Protein 1A8S (pdb70)

InterPro domains:
  IPR000073 Alpha/beta hydrolase fold-1 [PF00561] (22-256)
  IPR000073 Alpha/beta hydrolase fold-1 [PR00111] (47-62)
  IPR000073 Alpha/beta hydrolase fold-1 [PR00111] (91-104)
  IPR000073 Alpha/beta hydrolase fold-1 [PR00111] (217-231)
  IPR000639 Epoxide hydrolase-like [PR00412] (27-45)
  IPR000639 Epoxide hydrolase-like [PR00412] (47-62)
  IPR000639 Epoxide hydrolase-like [PR00412] (215-231)
  IPR029058 Alpha/Beta hydrolase fold [G3DSA:3.40.50.1820] (2-274)
  IPR029058 Alpha/Beta hydrolase fold [SSF53474] (3-273)
  IPR050471 AB hydrolase [PTHR43433] (5-272)

Sequence (273 aa):
TTFTTRDGTQIYYKDWGSGQPIVFSHGWPLNADSWESQMIFLAAQGYRVIAHDRRGHGRSSQPWSGNDMDTYADDLAQLIEHLDLRDAVLFGFSTGGGEVARYIGRHGTARVAKAGLISAVPPLMLKTEANPGGLPMEVFDGIRQASLADRSQLYKDLASGPFFGFNQPGAKSSAGMVDWFWLQGMAAGHKNAYDCIKAFSETDFTEDLKKIDVPTLVVHGDADQVVPIEASGIASAALVKGSTLKIYSGAPHGLTDTHKDQLNADLLAFIKG

Solvent-accessible surface area: 10621 Å² total; per-residue (Å²): 94,68,25,74,6,200,96,52,8,73,1,49,9,25,53,93,55,87,48,61,12,0,2,0,0,1,1,22,0,9,5,0,32,16,3,77,21,1,0,119,57,0,26,85,82,46,22,57,0,0,0,3,0,3,6,0,0,12,102,5,40,98,31,184,73,23,10,59,3,57,29,1,0,36,5,0,1,21,0,0,78,100,34,66,4,149,90,0,0,0,0,0,9,8,2,0,0,0,1,1,0,38,5,2,13,116,76,32,25,108,64,8,27,22,0,0,0,0,0,4,1,0,10,17,9,27,110,50,175,102,31,92,64,10,43,55,51,126,65,5,64,32,36,35,131,34,4,110,86,74,34,37,88,13,1,62,79,25,0,46,12,35,11,16,8,27,80,71,129,95,48,178,59,53,74,57,51,13,62,70,4,68,104,6,0,70,44,2,8,80,55,2,2,58,38,0,0,123,7,19,0,54,25,73,0,35,104,9,0,97,122,0,94,19,72,1,4,1,0,0,0,70,24,10,74,42,2,48,24,137,16,2,1,71,29,2,18,88,55,2,128,78,27,70,54,92,84,8,101,51,0,11,2,0,0,9,33,50,44,76,115,87,0,8,55,18,0,28,67,28,10,131,97

Foldseek 3Di:
DWDADPVGKIKAKDKDADAAEEEEEEDPPFFQVLLVLLQVLVRVVHYIYMYIGFAQFDPIDHDLDDLALLSSLVVVVVVCVVVVAAQYEYEYAALGLSNVLNNCLVPNDRRHQEYEYELYLPQAQDDDPVRPVHDHPVVLVVVLVCLVVPVLVVLLVCQQPAAFNQVPPPHGDDVVRSVNSSVRNVSGHSSSSNVVSCRSHGHGSLSSQLRDPHEYEYEHECSAPPRHCVRHRVVSQVNHPNYHYHYHYPGYRSCCPVVVVVVSVVVVVSVVD

Organism: Pseudomonas fluorescens (NCBI:txid294)

Structure (mmCIF, N/CA/C/O backbone):
data_1A8S
#
_entry.id   1A8S
#
_cell.length_a   106.470
_cell.length_b   106.470
_cell.length_c   106.470
_cell.angle_alpha   90.00
_cell.angle_beta   90.00
_cell.angle_gamma   90.00
#
_symmetry.space_group_name_H-M   'P 2 3'
#
loop_
_entity.id
_entity.type
_entity.pdbx_description
1 polymer 'CHLOROPEROXIDASE F'
2 non-polymer 'SULFATE ION'
3 non-polymer 'PROPANOIC ACID'
4 water water
#
loop_
_atom_site.group_PDB
_atom_site.id
_atom_site.type_symbol
_atom_site.label_atom_id
_atom_site.label_alt_id
_atom_site.label_comp_id
_atom_site.label_asym_id
_atom_site.label_entity_id
_atom_site.label_seq_id
_atom_site.pdbx_PDB_ins_code
_atom_site.Cartn_x
_atom_site.Cartn_y
_atom_site.Cartn_z
_atom_site.occupancy
_atom_site.B_iso_or_equiv
_atom_site.auth_seq_id
_atom_site.auth_comp_id
_atom_site.auth_asym_id
_atom_site.auth_atom_id
_atom_site.pdbx_PDB_model_num
ATOM 1 N N . THR A 1 1 ? 31.371 63.356 63.053 1.00 21.45 1 THR A N 1
ATOM 2 C CA . THR A 1 1 ? 32.142 62.905 61.876 1.00 22.19 1 THR A CA 1
ATOM 3 C C . THR A 1 1 ? 32.600 64.110 61.062 1.00 23.37 1 THR A C 1
ATOM 4 O O . THR A 1 1 ? 31.990 65.168 61.152 1.00 19.43 1 THR A O 1
ATOM 8 N N . THR A 1 2 ? 33.665 63.934 60.289 1.00 23.23 2 THR A N 1
ATOM 9 C CA . THR A 1 2 ? 34.235 65.056 59.553 1.00 25.20 2 THR A CA 1
ATOM 10 C C . THR A 1 2 ? 34.444 64.658 58.100 1.00 26.80 2 THR A C 1
ATOM 11 O O . THR A 1 2 ? 34.670 63.485 57.790 1.00 25.19 2 THR A O 1
ATOM 15 N N . PHE A 1 3 ? 34.283 65.634 57.232 1.00 22.12 3 PHE A N 1
ATOM 16 C CA . PHE A 1 3 ? 34.574 65.461 55.822 1.00 25.33 3 PHE A CA 1
ATOM 17 C C . PHE A 1 3 ? 35.298 66.721 55.366 1.00 26.00 3 PHE A C 1
ATOM 18 O O . PHE A 1 3 ? 35.031 67.791 55.924 1.00 26.43 3 PHE A O 1
ATOM 26 N N . THR A 1 4 ? 36.270 66.637 54.473 1.00 24.84 4 THR A N 1
ATOM 27 C CA . THR A 1 4 ? 36.949 67.832 53.994 1.00 24.61 4 THR A CA 1
ATOM 28 C C . THR A 1 4 ? 36.529 68.086 52.556 1.00 24.89 4 THR A C 1
ATOM 29 O O . THR A 1 4 ? 36.630 67.166 51.738 1.00 24.88 4 THR A O 1
ATOM 33 N N . THR A 1 5 ? 36.112 69.310 52.262 1.00 23.52 5 THR A N 1
ATOM 34 C CA . THR A 1 5 ? 35.689 69.724 50.951 1.00 25.58 5 THR A CA 1
ATOM 35 C C . THR A 1 5 ? 36.868 69.908 49.988 1.00 27.14 5 THR A C 1
ATOM 36 O O . THR A 1 5 ? 38.007 69.909 50.433 1.00 26.28 5 THR A O 1
ATOM 40 N N . ARG A 1 6 ? 36.567 70.071 48.694 1.00 26.41 6 ARG A N 1
ATOM 41 C CA . ARG A 1 6 ? 37.669 70.232 47.746 1.00 30.56 6 ARG A CA 1
ATOM 42 C C . ARG A 1 6 ? 38.575 71.408 48.077 1.00 29.90 6 ARG A C 1
ATOM 43 O O . ARG A 1 6 ? 39.778 71.296 47.815 1.00 33.20 6 ARG A O 1
ATOM 51 N N . ASP A 1 7 ? 38.041 72.443 48.664 1.00 28.74 7 ASP A N 1
ATOM 52 C CA . ASP A 1 7 ? 38.816 73.626 49.020 1.00 29.50 7 ASP A CA 1
ATOM 53 C C . ASP A 1 7 ? 39.488 73.492 50.372 1.00 29.29 7 ASP A C 1
ATOM 54 O O . ASP A 1 7 ? 40.119 74.469 50.800 1.00 28.25 7 ASP A O 1
ATOM 59 N N . GLY A 1 8 ? 39.441 72.334 51.039 1.00 27.95 8 GLY A N 1
ATOM 60 C CA . GLY A 1 8 ? 40.193 72.211 52.297 1.00 25.64 8 GLY A CA 1
ATOM 61 C C . GLY A 1 8 ? 39.447 72.498 53.579 1.00 25.52 8 GLY A C 1
ATOM 62 O O . GLY A 1 8 ? 39.960 72.260 54.689 1.00 26.36 8 GLY A O 1
ATOM 63 N N . THR A 1 9 ? 38.221 72.984 53.480 1.00 23.92 9 THR A N 1
ATOM 64 C CA . THR A 1 9 ? 37.333 73.282 54.579 1.00 24.58 9 THR A CA 1
ATOM 65 C C . THR A 1 9 ? 36.881 71.987 55.258 1.00 23.46 9 THR A C 1
ATOM 66 O O . THR A 1 9 ? 36.498 71.057 54.574 1.00 25.85 9 THR A O 1
ATOM 70 N N . GLN A 1 10 ? 36.987 71.927 56.579 1.00 22.72 10 GLN A N 1
ATOM 71 C CA . GLN A 1 10 ? 36.580 70.681 57.240 1.00 23.66 10 GLN A CA 1
ATOM 72 C C . GLN A 1 10 ? 35.153 70.854 57.747 1.00 21.56 10 GLN A C 1
ATOM 73 O O . GLN A 1 10 ? 34.921 71.742 58.562 1.00 19.56 10 GLN A O 1
ATOM 79 N N . ILE A 1 11 ? 34.244 70.045 57.227 1.00 20.27 11 ILE A N 1
ATOM 80 C CA . ILE A 1 11 ? 32.856 70.113 57.682 1.00 19.11 11 ILE A CA 1
ATOM 81 C C . ILE A 1 11 ? 32.570 69.015 58.706 1.00 21.04 11 ILE A C 1
ATOM 82 O O . ILE A 1 11 ? 32.687 67.836 58.375 1.00 21.39 11 ILE A O 1
ATOM 87 N N . TYR A 1 12 ? 32.093 69.395 59.882 1.00 18.21 12 TYR A N 1
ATOM 88 C CA . TYR A 1 12 ? 31.627 68.462 60.897 1.00 17.72 12 TYR A CA 1
ATOM 89 C C . TYR A 1 12 ? 30.146 68.133 60.620 1.00 18.18 12 TYR A C 1
ATOM 90 O O . TYR A 1 12 ? 29.323 69.013 60.282 1.00 17.86 12 TYR A O 1
ATOM 99 N N . TYR A 1 13 ? 29.813 66.859 60.766 1.00 16.15 13 TYR A N 1
ATOM 100 C CA . TYR A 1 13 ? 28.411 66.439 60.629 1.00 16.49 13 TYR A CA 1
ATOM 101 C C . TYR A 1 13 ? 28.039 65.240 61.512 1.00 17.28 13 TYR A C 1
ATOM 102 O O . TYR A 1 13 ? 28.906 64.458 61.949 1.00 17.23 13 TYR A O 1
ATOM 111 N N . LYS A 1 14 ? 26.746 65.172 61.821 1.00 16.93 14 LYS A N 1
ATOM 112 C CA . LYS A 1 14 ? 26.166 64.099 62.642 1.00 16.02 14 LYS A CA 1
ATOM 113 C C . LYS A 1 14 ? 25.359 63.193 61.724 1.00 17.61 14 LYS A C 1
ATOM 114 O O . LYS A 1 14 ? 24.810 63.687 60.713 1.00 16.97 14 LYS A O 1
ATOM 120 N N . ASP A 1 15 ? 25.357 61.889 62.064 1.00 16.56 15 ASP A N 1
ATOM 121 C CA . ASP A 1 15 ? 24.698 60.941 61.140 1.00 16.14 15 ASP A CA 1
ATOM 122 C C . ASP A 1 15 ? 24.175 59.813 62.056 1.00 18.13 15 ASP A C 1
ATOM 123 O O . ASP A 1 15 ? 24.987 58.998 62.510 1.00 15.11 15 ASP A O 1
ATOM 128 N N . TRP A 1 16 ? 22.903 59.821 62.315 1.00 17.95 16 TRP A N 1
ATOM 129 C CA . TRP A 1 16 ? 22.303 58.870 63.267 1.00 16.93 16 TRP A CA 1
ATOM 130 C C . TRP A 1 16 ? 21.223 58.024 62.600 1.00 17.94 16 TRP A C 1
ATOM 131 O O . TRP A 1 16 ? 20.477 58.514 61.704 1.00 17.06 16 TRP A O 1
ATOM 142 N N . GLY A 1 17 ? 21.111 56.748 62.980 1.00 17.74 17 GLY A N 1
ATOM 143 C CA . GLY A 1 17 ? 19.954 55.967 62.485 1.00 16.72 17 GLY A CA 1
ATOM 144 C C . GLY A 1 17 ? 20.138 55.342 61.145 1.00 18.24 17 GLY A C 1
ATOM 145 O O . GLY A 1 17 ? 21.188 55.387 60.506 1.00 19.89 17 GLY A O 1
ATOM 146 N N . SER A 1 18 ? 19.077 54.746 60.567 1.00 16.81 18 SER A N 1
ATOM 147 C CA . SER A 1 18 ? 19.164 54.124 59.263 1.00 17.05 18 SER A CA 1
ATOM 148 C C . SER A 1 18 ? 17.773 54.317 58.617 1.00 18.98 18 SER A C 1
ATOM 149 O O . SER A 1 18 ? 16.832 54.607 59.402 1.00 19.75 18 SER A O 1
ATOM 152 N N . GLY A 1 19 ? 17.743 54.200 57.310 1.00 17.62 19 GLY A N 1
ATOM 153 C CA . GLY A 1 19 ? 16.463 54.386 56.586 1.00 17.62 19 GLY A CA 1
ATOM 154 C C . GLY A 1 19 ? 16.672 55.553 55.595 1.00 20.18 19 GLY A C 1
ATOM 155 O O . GLY A 1 19 ? 17.808 56.004 55.324 1.00 16.79 19 GLY A O 1
ATOM 156 N N . GLN A 1 20 ? 15.560 56.114 55.168 1.00 15.82 20 GLN A N 1
ATOM 157 C CA . GLN A 1 20 ? 15.648 57.217 54.208 1.00 15.68 20 GLN A CA 1
ATOM 158 C C . GLN A 1 20 ? 16.352 58.383 54.902 1.00 13.64 20 GLN A C 1
ATOM 159 O O . GLN A 1 20 ? 16.027 58.702 56.046 1.00 14.53 20 GLN A O 1
ATOM 165 N N . PRO A 1 21 ? 17.267 59.026 54.186 1.00 13.82 21 PRO A N 1
ATOM 166 C CA . PRO A 1 21 ? 18.022 60.127 54.777 1.00 13.31 21 PRO A CA 1
ATOM 167 C C . PRO A 1 21 ? 17.291 61.460 54.813 1.00 12.94 21 PRO A C 1
ATOM 168 O O . PRO A 1 21 ? 16.753 61.907 53.786 1.00 18.23 21 PRO A O 1
ATOM 172 N N . ILE A 1 22 ? 17.361 62.097 55.957 1.00 13.71 22 ILE A N 1
ATOM 173 C CA . ILE A 1 22 ? 16.794 63.419 56.171 1.00 13.55 22 ILE A CA 1
ATOM 174 C C . ILE A 1 22 ? 17.969 64.333 56.538 1.00 14.91 22 ILE A C 1
ATOM 175 O O . ILE A 1 22 ? 18.695 63.913 57.441 1.00 14.59 22 ILE A O 1
ATOM 180 N N . VAL A 1 23 ? 18.194 65.362 55.734 1.00 16.02 23 VAL A N 1
ATOM 181 C CA . VAL A 1 23 ? 19.356 66.207 55.993 1.00 14.68 23 VAL A CA 1
ATOM 182 C C . VAL A 1 23 ? 18.813 67.527 56.562 1.00 16.47 23 VAL A C 1
ATOM 183 O O . VAL A 1 23 ? 17.903 68.144 55.965 1.00 14.57 23 VAL A O 1
ATOM 187 N N . PHE A 1 24 ? 19.430 67.989 57.655 1.00 14.22 24 PHE A N 1
ATOM 188 C CA . PHE A 1 24 ? 18.921 69.231 58.271 1.00 14.97 24 PHE A CA 1
ATOM 189 C C . PHE A 1 24 ? 19.999 70.293 58.124 1.00 15.51 24 PHE A C 1
ATOM 190 O O . PHE A 1 24 ? 21.179 70.035 58.415 1.00 16.60 24 PHE A O 1
ATOM 198 N N . SER A 1 25 ? 19.591 71.511 57.792 1.00 13.92 25 SER A N 1
ATOM 199 C CA . SER A 1 25 ? 20.554 72.612 57.612 1.00 14.39 25 SER A CA 1
ATOM 200 C C . SER A 1 25 ? 20.186 73.714 58.590 1.00 15.08 25 SER A C 1
ATOM 201 O O . SER A 1 25 ? 19.037 74.201 58.602 1.00 15.63 25 SER A O 1
ATOM 204 N N . HIS A 1 26 ? 21.054 74.028 59.603 1.00 13.13 26 HIS A N 1
ATOM 205 C CA . HIS A 1 26 ? 20.688 74.927 60.665 1.00 14.59 26 HIS A CA 1
ATOM 206 C C . HIS A 1 26 ? 20.689 76.436 60.358 1.00 13.38 26 HIS A C 1
ATOM 207 O O . HIS A 1 26 ? 21.120 76.863 59.291 1.00 16.46 26 HIS A O 1
ATOM 214 N N . GLY A 1 27 ? 20.137 77.147 61.327 1.00 14.40 27 GLY A N 1
ATOM 215 C CA . GLY A 1 27 ? 20.002 78.593 61.246 1.00 14.79 27 GLY A CA 1
ATOM 216 C C . GLY A 1 27 ? 21.244 79.336 61.722 1.00 14.88 27 GLY A C 1
ATOM 217 O O . GLY A 1 27 ? 22.177 78.760 62.239 1.00 14.05 27 GLY A O 1
ATOM 218 N N . TRP A 1 28 ? 21.243 80.653 61.587 1.00 13.21 28 TRP A N 1
ATOM 219 C CA . TRP A 1 28 ? 22.341 81.511 62.120 1.00 13.41 28 TRP A CA 1
ATOM 220 C C . TRP A 1 28 ? 22.084 81.961 63.499 1.00 14.03 28 TRP A C 1
ATOM 221 O O . TRP A 1 28 ? 20.899 82.240 63.817 1.00 16.15 28 TRP A O 1
ATOM 232 N N . PRO A 1 29 ? 23.089 82.157 64.371 1.00 14.81 29 PRO A N 1
ATOM 233 C CA . PRO A 1 29 ? 24.446 81.736 64.174 1.00 14.30 29 PRO A CA 1
ATOM 234 C C . PRO A 1 29 ? 24.654 80.373 64.882 1.00 16.36 29 PRO A C 1
ATOM 235 O O . PRO A 1 29 ? 25.667 80.195 65.584 1.00 14.88 29 PRO A O 1
ATOM 239 N N . LEU A 1 30 ? 23.737 79.425 64.624 1.00 14.19 30 LEU A N 1
ATOM 240 C CA . LEU A 1 30 ? 23.755 78.190 65.390 1.00 15.91 30 LEU A CA 1
ATOM 241 C C . LEU A 1 30 ? 24.626 77.110 64.804 1.00 17.08 30 LEU A C 1
ATOM 242 O O . LEU A 1 30 ? 25.470 77.327 63.910 1.00 16.79 30 LEU A O 1
ATOM 247 N N . ASN A 1 31 ? 24.289 75.839 65.087 1.00 15.36 31 ASN A N 1
ATOM 248 C CA . ASN A 1 31 ? 24.965 74.741 64.399 1.00 14.89 31 ASN A CA 1
ATOM 249 C C . ASN A 1 31 ? 24.015 73.508 64.439 1.00 13.59 31 ASN A C 1
ATOM 250 O O . ASN A 1 31 ? 22.846 73.708 64.784 1.00 14.15 31 ASN A O 1
ATOM 255 N N . ALA A 1 32 ? 24.516 72.369 64.034 1.00 14.79 32 ALA A N 1
ATOM 256 C CA . ALA A 1 32 ? 23.691 71.146 63.929 1.00 13.71 32 ALA A CA 1
ATOM 257 C C . ALA A 1 32 ? 23.008 70.857 65.258 1.00 15.35 32 ALA A C 1
ATOM 258 O O . ALA A 1 32 ? 21.919 70.231 65.310 1.00 16.39 32 ALA A O 1
ATOM 260 N N . ASP A 1 33 ? 23.570 71.273 66.404 1.00 13.76 33 ASP A N 1
ATOM 261 C CA . ASP A 1 33 ? 22.938 70.994 67.666 1.00 16.37 33 ASP A CA 1
ATOM 262 C C . ASP A 1 33 ? 21.509 71.512 67.735 1.00 13.93 33 ASP A C 1
ATOM 263 O O . ASP A 1 33 ? 20.656 70.925 68.418 1.00 16.08 33 ASP A O 1
ATOM 268 N N . SER A 1 34 ? 21.206 72.646 67.116 1.00 16.10 34 SER A N 1
ATOM 269 C CA . SER A 1 34 ? 19.884 73.226 67.208 1.00 12.36 34 SER A CA 1
ATOM 270 C C . SER A 1 34 ? 18.793 72.303 66.616 1.00 13.56 34 SER A C 1
ATOM 271 O O . SER A 1 34 ? 17.648 72.554 66.982 1.00 17.69 34 SER A O 1
ATOM 274 N N . TRP A 1 35 ? 19.167 71.341 65.797 1.00 13.97 35 TRP A N 1
ATOM 275 C CA . TRP A 1 35 ? 18.120 70.484 65.223 1.00 15.28 35 TRP A CA 1
ATOM 276 C C . TRP A 1 35 ? 17.897 69.206 66.040 1.00 15.88 35 TRP A C 1
ATOM 277 O O . TRP A 1 35 ? 17.193 68.295 65.589 1.00 14.67 35 TRP A O 1
ATOM 288 N N . GLU A 1 36 ? 18.628 68.990 67.143 1.00 13.47 36 GLU A N 1
ATOM 289 C CA . GLU A 1 36 ? 18.552 67.711 67.824 1.00 12.35 36 GLU A CA 1
ATOM 290 C C . GLU A 1 36 ? 17.141 67.187 68.164 1.00 15.18 36 GLU A C 1
ATOM 291 O O . GLU A 1 36 ? 17.022 65.919 68.229 1.00 14.06 36 GLU A O 1
ATOM 297 N N . SER A 1 37 ? 16.173 68.050 68.434 1.00 14.03 37 SER A N 1
ATOM 298 C CA . SER A 1 37 ? 14.853 67.478 68.820 1.00 15.81 37 SER A CA 1
ATOM 299 C C . SER A 1 37 ? 14.112 66.879 67.618 1.00 16.17 37 SER A C 1
ATOM 300 O O . SER A 1 37 ? 13.503 65.835 67.777 1.00 15.28 37 SER A O 1
ATOM 303 N N . GLN A 1 38 ? 14.255 67.502 66.437 1.00 13.03 38 GLN A N 1
ATOM 304 C CA . GLN A 1 38 ? 13.601 66.905 65.253 1.00 14.13 38 GLN A CA 1
ATOM 305 C C . GLN A 1 38 ? 14.382 65.678 64.842 1.00 13.66 38 GLN A C 1
ATOM 306 O O . GLN A 1 38 ? 13.860 64.694 64.285 1.00 14.42 38 GLN A O 1
ATOM 312 N N . MET A 1 39 ? 15.724 65.687 65.011 1.00 14.35 39 MET A N 1
ATOM 313 C CA . MET A 1 39 ? 16.561 64.544 64.630 1.00 12.66 39 MET A CA 1
ATOM 314 C C . MET A 1 39 ? 16.283 63.302 65.540 1.00 14.24 39 MET A C 1
ATOM 315 O O . MET A 1 39 ? 16.104 62.228 64.958 1.00 15.33 39 MET A O 1
ATOM 320 N N . ILE A 1 40 ? 16.166 63.523 66.841 1.00 13.14 40 ILE A N 1
ATOM 321 C CA . ILE A 1 40 ? 15.929 62.319 67.692 1.00 14.05 40 ILE A CA 1
ATOM 322 C C . ILE A 1 40 ? 14.545 61.698 67.377 1.00 17.39 40 ILE A C 1
ATOM 323 O O . ILE A 1 40 ? 14.370 60.479 67.358 1.00 16.26 40 ILE A O 1
ATOM 328 N N . PHE A 1 41 ? 13.596 62.614 67.161 1.00 16.28 41 PHE A N 1
ATOM 329 C CA . PHE A 1 41 ? 12.214 62.165 66.862 1.00 18.14 41 PHE A CA 1
ATOM 330 C C . PHE A 1 41 ? 12.194 61.357 65.594 1.00 16.56 41 PHE A C 1
ATOM 331 O O . PHE A 1 41 ? 11.629 60.259 65.517 1.00 17.63 41 PHE A O 1
ATOM 339 N N . LEU A 1 42 ? 12.730 61.926 64.494 1.00 15.53 42 LEU A N 1
ATOM 340 C CA . LEU A 1 42 ? 12.650 61.244 63.202 1.00 17.90 42 LEU A CA 1
ATOM 341 C C . LEU A 1 42 ? 13.520 60.009 63.124 1.00 17.15 42 LEU A C 1
ATOM 342 O O . LEU A 1 42 ? 13.145 58.995 62.510 1.00 18.65 42 LEU A O 1
ATOM 347 N N . ALA A 1 43 ? 14.683 59.987 63.783 1.00 16.27 43 ALA A N 1
ATOM 348 C CA . ALA A 1 43 ? 15.497 58.755 63.724 1.00 15.00 43 ALA A CA 1
ATOM 349 C C . ALA A 1 43 ? 14.734 57.638 64.472 1.00 16.58 43 ALA A C 1
ATOM 350 O O . ALA A 1 43 ? 14.820 56.467 64.025 1.00 17.68 43 ALA A O 1
ATOM 352 N N . ALA A 1 44 ? 14.023 58.011 65.511 1.00 15.35 44 ALA A N 1
ATOM 353 C CA . ALA A 1 44 ? 13.285 56.978 66.274 1.00 17.16 44 ALA A CA 1
ATOM 354 C C . ALA A 1 44 ? 12.149 56.440 65.408 1.00 21.49 44 ALA A C 1
ATOM 355 O O . ALA A 1 44 ? 11.613 55.349 65.704 1.00 20.93 44 ALA A O 1
ATOM 357 N N . GLN A 1 45 ? 11.727 57.221 64.402 1.00 18.28 45 GLN A N 1
ATOM 358 C CA . GLN A 1 45 ? 10.607 56.783 63.579 1.00 21.19 45 GLN A CA 1
ATOM 359 C C . GLN A 1 45 ? 11.084 55.989 62.382 1.00 20.83 45 GLN A C 1
ATOM 360 O O . GLN A 1 45 ? 10.270 55.689 61.493 1.00 24.61 45 GLN A O 1
ATOM 366 N N . GLY A 1 46 ? 12.361 55.659 62.301 1.00 19.81 46 GLY A N 1
ATOM 367 C CA . GLY A 1 46 ? 12.825 54.823 61.210 1.00 16.97 46 GLY A CA 1
ATOM 368 C C . GLY A 1 46 ? 13.488 55.596 60.089 1.00 17.02 46 GLY A C 1
ATOM 369 O O . GLY 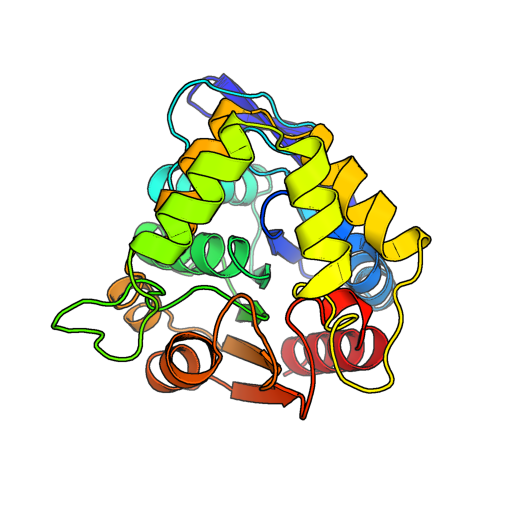A 1 46 ? 13.571 55.056 58.978 1.00 19.49 46 GLY A O 1
ATOM 370 N N . TYR A 1 47 ? 14.000 56.804 60.345 1.00 14.54 47 TYR A N 1
ATOM 371 C CA . TYR A 1 47 ? 14.733 57.518 59.312 1.00 13.63 47 TYR A CA 1
ATOM 372 C C . TYR A 1 47 ? 16.203 57.691 59.753 1.00 15.01 47 TYR A C 1
ATOM 373 O O . TYR A 1 47 ? 16.464 57.617 60.936 1.00 16.78 47 TYR A O 1
ATOM 382 N N . ARG A 1 48 ? 17.046 57.972 58.786 1.00 15.90 48 ARG A N 1
ATOM 383 C CA . ARG A 1 48 ? 18.449 58.298 59.017 1.00 16.86 48 ARG A CA 1
ATOM 384 C C . ARG A 1 48 ? 18.494 59.829 59.071 1.00 15.25 48 ARG A C 1
ATOM 385 O O . ARG A 1 48 ? 17.978 60.407 58.112 1.00 14.39 48 ARG A O 1
ATOM 393 N N . VAL A 1 49 ? 19.110 60.376 60.094 1.00 14.91 49 VAL A N 1
ATOM 394 C CA . VAL A 1 49 ? 19.114 61.864 60.208 1.00 14.41 49 VAL A CA 1
ATOM 395 C C . VAL A 1 49 ? 20.555 62.391 60.140 1.00 17.17 49 VAL A C 1
ATOM 396 O O . VAL A 1 49 ? 21.436 61.840 60.845 1.00 16.90 49 VAL A O 1
ATOM 400 N N . ILE A 1 50 ? 20.782 63.339 59.253 1.00 14.90 50 ILE A N 1
ATOM 401 C CA . ILE A 1 50 ? 22.126 63.889 58.992 1.00 15.14 50 ILE A CA 1
ATOM 402 C C . ILE A 1 50 ? 22.085 65.393 59.245 1.00 16.39 50 ILE A C 1
ATOM 403 O O . ILE A 1 50 ? 21.133 66.019 58.692 1.00 15.06 50 ILE A O 1
ATOM 408 N N . ALA A 1 51 ? 23.040 65.974 59.991 1.00 14.35 51 ALA A N 1
ATOM 409 C CA . ALA A 1 51 ? 22.974 67.445 60.151 1.00 14.13 51 ALA A CA 1
ATOM 410 C C . ALA A 1 51 ? 24.420 67.957 60.184 1.00 14.87 51 ALA A C 1
ATOM 411 O O . ALA A 1 51 ? 25.160 67.435 61.028 1.00 16.48 51 ALA A O 1
ATOM 413 N N . HIS A 1 52 ? 24.777 68.821 59.237 1.00 13.49 52 HIS A N 1
ATOM 414 C CA . HIS A 1 52 ? 26.176 69.270 59.260 1.00 16.82 52 HIS A CA 1
ATOM 415 C C . HIS A 1 52 ? 26.314 70.663 59.845 1.00 18.59 52 HIS A C 1
ATOM 416 O O . HIS A 1 52 ? 25.348 71.433 59.839 1.00 17.81 52 HIS A O 1
ATOM 423 N N . ASP A 1 53 ? 27.552 71.000 60.258 1.00 16.64 53 ASP A N 1
ATOM 424 C CA . ASP A 1 53 ? 27.793 72.377 60.761 1.00 16.88 53 ASP A CA 1
ATOM 425 C C . ASP A 1 53 ? 28.234 73.197 59.542 1.00 15.60 53 ASP A C 1
ATOM 426 O O . ASP A 1 53 ? 29.208 72.817 58.852 1.00 14.77 53 ASP A O 1
ATOM 431 N N . ARG A 1 54 ? 27.545 74.304 59.287 1.00 15.44 54 ARG A N 1
ATOM 432 C CA . ARG A 1 54 ? 27.914 75.159 58.148 1.00 16.58 54 ARG A CA 1
ATOM 433 C C . ARG A 1 54 ? 29.376 75.591 58.311 1.00 15.48 54 ARG A C 1
ATOM 434 O O . ARG A 1 54 ? 29.780 75.751 59.467 1.00 15.54 54 ARG A O 1
ATOM 442 N N . ARG A 1 55 ? 30.052 75.886 57.202 1.00 15.15 55 ARG A N 1
ATOM 443 C CA . ARG A 1 55 ? 31.427 76.413 57.437 1.00 16.67 55 ARG A CA 1
ATOM 444 C C . ARG A 1 55 ? 31.392 77.609 58.366 1.00 16.79 55 ARG A C 1
ATOM 445 O O . ARG A 1 55 ? 30.506 78.490 58.447 1.00 16.55 55 ARG A O 1
ATOM 453 N N . GLY A 1 56 ? 32.354 77.630 59.304 1.00 15.86 56 GLY A N 1
ATOM 454 C CA . GLY A 1 56 ? 32.579 78.626 60.309 1.00 16.80 56 GLY A CA 1
ATOM 455 C C . GLY A 1 56 ? 31.609 78.586 61.470 1.00 14.67 56 GLY A C 1
ATOM 456 O O . GLY A 1 56 ? 31.484 79.589 62.188 1.00 15.30 56 GLY A O 1
ATOM 457 N N . HIS A 1 57 ? 30.795 77.508 61.530 1.00 14.18 57 HIS A N 1
ATOM 458 C CA . HIS A 1 57 ? 29.858 77.359 62.640 1.00 13.46 57 HIS A CA 1
ATOM 459 C C . HIS A 1 57 ? 30.187 76.042 63.378 1.00 16.45 57 HIS A C 1
ATOM 460 O O . HIS A 1 57 ? 30.703 75.109 62.784 1.00 16.07 57 HIS A O 1
ATOM 467 N N . GLY A 1 58 ? 29.811 75.944 64.650 1.00 16.71 58 GLY A N 1
ATOM 468 C CA . GLY A 1 58 ? 29.958 74.728 65.428 1.00 17.02 58 GLY A CA 1
ATOM 469 C C . GLY A 1 58 ? 31.385 74.190 65.331 1.00 18.34 58 GLY A C 1
ATOM 470 O O . GLY A 1 58 ? 32.347 74.925 65.582 1.00 16.87 58 GLY A O 1
ATOM 471 N N . ARG A 1 59 ? 31.461 72.914 64.948 1.00 16.98 59 ARG A N 1
ATOM 472 C CA . ARG A 1 59 ? 32.743 72.230 64.893 1.00 18.31 59 ARG A CA 1
ATOM 473 C C . ARG A 1 59 ? 33.428 72.302 63.564 1.00 19.45 59 ARG A C 1
ATOM 474 O O . ARG A 1 59 ? 34.521 71.732 63.430 1.00 20.23 59 ARG A O 1
ATOM 482 N N . SER A 1 60 ? 32.802 72.909 62.544 1.00 16.95 60 SER A N 1
ATOM 483 C CA . SER A 1 60 ? 33.504 72.964 61.248 1.00 15.70 60 SER A CA 1
ATOM 484 C C . SER A 1 60 ? 34.663 73.989 61.376 1.00 16.16 60 SER A C 1
ATOM 485 O O . SER A 1 60 ? 34.723 74.813 62.281 1.00 14.67 60 SER A O 1
ATOM 488 N N . SER A 1 61 ? 35.592 73.858 60.456 1.00 18.95 61 SER A N 1
ATOM 489 C CA . SER A 1 61 ? 36.699 74.837 60.430 1.00 19.91 61 SER A CA 1
ATOM 490 C C . SER A 1 61 ? 36.111 76.226 60.087 1.00 21.47 61 SER A C 1
ATOM 491 O O . SER A 1 61 ? 34.990 76.331 59.603 1.00 19.13 61 SER A O 1
ATOM 494 N N . GLN A 1 62 ? 36.916 77.261 60.261 1.00 18.42 62 GLN A N 1
ATOM 495 C CA . GLN A 1 62 ? 36.423 78.632 60.089 1.00 18.41 62 GLN A CA 1
ATOM 496 C C . GLN A 1 62 ? 37.164 79.459 59.080 1.00 19.88 62 GLN A C 1
ATOM 497 O O . GLN A 1 62 ? 38.071 80.243 59.440 1.00 21.24 62 GLN A O 1
ATOM 503 N N . PRO A 1 63 ? 36.902 79.215 57.826 1.00 20.59 63 PRO A N 1
ATOM 504 C CA . PRO A 1 63 ? 37.633 79.896 56.761 1.00 20.95 63 PRO A CA 1
ATOM 505 C C . PRO A 1 63 ? 37.326 81.371 56.762 1.00 19.81 63 PRO A C 1
ATOM 506 O O . PRO A 1 63 ? 36.207 81.844 56.988 1.00 19.56 63 PRO A O 1
ATOM 510 N N . TRP A 1 64 ? 38.368 82.174 56.489 1.00 20.15 64 TRP A N 1
ATOM 511 C CA . TRP A 1 64 ? 38.207 83.615 56.350 1.00 19.89 64 TRP A CA 1
ATOM 512 C C . TRP A 1 64 ? 37.309 83.917 55.162 1.00 19.03 64 TRP A C 1
ATOM 513 O O . TRP A 1 64 ? 36.517 84.875 55.164 1.00 19.10 64 TRP A O 1
ATOM 524 N N . SER A 1 65 ? 37.304 83.048 54.140 1.00 20.42 65 SER A N 1
ATOM 525 C CA . SER A 1 65 ? 36.595 83.317 52.906 1.00 21.23 65 SER A CA 1
ATOM 526 C C . SER A 1 65 ? 35.458 82.322 52.564 1.00 19.54 65 SER A C 1
ATOM 527 O O . SER A 1 65 ? 35.472 81.268 53.176 1.00 18.92 65 SER A O 1
ATOM 530 N N . GLY A 1 66 ? 34.673 82.680 51.565 1.00 18.56 66 GLY A N 1
ATOM 531 C CA . GLY A 1 66 ? 33.643 81.744 51.115 1.00 16.27 66 GLY A CA 1
ATOM 532 C C . GLY A 1 66 ? 32.475 81.708 52.094 1.00 17.58 66 GLY A C 1
ATOM 533 O O . GLY A 1 66 ? 31.692 80.740 52.096 1.00 18.38 66 GLY A O 1
ATOM 534 N N . ASN A 1 67 ? 32.240 82.792 52.824 1.00 17.36 67 ASN A N 1
ATOM 535 C CA . ASN A 1 67 ? 31.080 82.813 53.734 1.00 18.29 67 ASN A CA 1
ATOM 536 C C . ASN A 1 67 ? 29.926 83.425 52.935 1.00 16.69 67 ASN A C 1
ATOM 537 O O . ASN A 1 67 ? 29.539 84.584 53.162 1.00 17.95 67 ASN A O 1
ATOM 542 N N . ASP A 1 68 ? 29.370 82.623 52.026 1.00 16.55 68 ASP A N 1
ATOM 543 C CA . ASP A 1 68 ? 28.267 83.135 51.208 1.00 15.23 68 ASP A CA 1
ATOM 544 C C . ASP A 1 68 ? 27.384 81.940 50.790 1.00 15.80 68 ASP A C 1
ATOM 545 O O . ASP A 1 68 ? 27.766 80.800 50.986 1.00 16.25 68 ASP A O 1
ATOM 550 N N . MET A 1 69 ? 26.209 82.188 50.252 1.00 14.85 69 MET A N 1
ATOM 551 C CA . MET A 1 69 ? 25.267 81.077 49.988 1.00 14.82 69 MET A CA 1
ATOM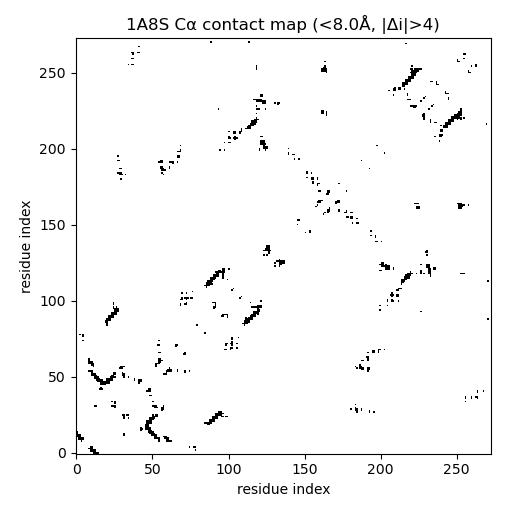 552 C C . MET A 1 69 ? 25.723 80.157 48.888 1.00 15.10 69 MET A C 1
ATOM 553 O O . MET A 1 69 ? 25.460 78.951 48.954 1.00 18.54 69 MET A O 1
ATOM 558 N N . ASP A 1 70 ? 26.361 80.651 47.831 1.00 15.37 70 ASP A N 1
ATOM 559 C CA . ASP A 1 70 ? 26.865 79.717 46.791 1.00 15.28 70 ASP A CA 1
ATOM 560 C C . ASP A 1 70 ? 27.794 78.670 47.411 1.00 16.26 70 ASP A C 1
ATOM 561 O O . ASP A 1 70 ? 27.831 77.497 47.050 1.00 14.69 70 ASP A O 1
ATOM 566 N N . THR A 1 71 ? 28.698 79.117 48.287 1.00 16.22 71 THR A N 1
ATOM 567 C CA . THR A 1 71 ? 29.654 78.219 48.927 1.00 17.24 71 THR A CA 1
ATOM 568 C C . THR A 1 71 ? 28.908 77.322 49.902 1.00 16.46 71 THR A C 1
ATOM 569 O O . THR A 1 71 ? 29.272 76.153 49.984 1.00 19.39 71 THR A O 1
ATOM 573 N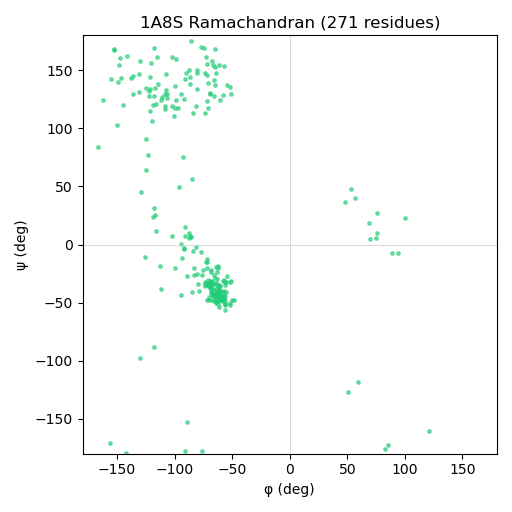 N . TYR A 1 72 ? 28.046 77.868 50.739 1.00 16.77 72 TYR A N 1
ATOM 574 C CA . TYR A 1 72 ? 27.267 77.031 51.674 1.00 15.12 72 TYR A CA 1
ATOM 575 C C . TYR A 1 72 ? 26.613 75.885 50.885 1.00 14.28 72 TYR A C 1
ATOM 576 O O . TYR A 1 72 ? 26.489 74.740 51.328 1.00 16.94 72 TYR A O 1
ATOM 585 N N . ALA A 1 73 ? 25.988 76.264 49.780 1.00 16.48 73 ALA A N 1
ATOM 586 C CA . ALA A 1 73 ? 25.282 75.310 48.936 1.00 15.64 73 ALA A CA 1
ATOM 587 C C . ALA A 1 73 ? 26.226 74.247 48.388 1.00 17.63 73 ALA A C 1
ATOM 588 O O . ALA A 1 73 ? 25.936 73.066 48.284 1.00 16.78 73 ALA A O 1
ATOM 590 N N . ASP A 1 74 ? 27.425 74.649 47.938 1.00 17.26 74 ASP A N 1
ATOM 591 C CA . ASP A 1 74 ? 28.379 73.742 47.341 1.00 17.77 74 ASP A CA 1
ATOM 592 C C . ASP A 1 74 ? 29.000 72.833 48.406 1.00 17.27 74 ASP A C 1
ATOM 593 O O . ASP A 1 74 ? 29.302 71.692 48.105 1.00 17.57 74 ASP A O 1
ATOM 598 N N . ASP A 1 75 ? 29.183 73.335 49.629 1.00 17.91 75 ASP A N 1
ATOM 599 C CA . ASP A 1 75 ? 29.677 72.504 50.721 1.00 17.05 75 ASP A CA 1
ATOM 600 C C . ASP A 1 75 ? 28.617 71.430 51.014 1.00 18.57 75 ASP A C 1
ATOM 601 O O . ASP A 1 75 ? 28.941 70.243 51.185 1.00 19.74 75 ASP A O 1
ATOM 606 N N . LEU A 1 76 ? 27.337 71.810 51.058 1.00 17.07 76 LEU A N 1
ATOM 607 C CA . LEU A 1 76 ? 26.265 70.828 51.298 1.00 17.97 76 LEU A CA 1
ATOM 608 C C . LEU A 1 76 ? 26.258 69.815 50.136 1.00 18.09 76 LEU A C 1
ATOM 609 O O . LEU A 1 76 ? 25.986 68.618 50.342 1.00 17.01 76 LEU A O 1
ATOM 614 N N . ALA A 1 77 ? 26.510 70.303 48.928 1.00 17.54 77 ALA A N 1
ATOM 615 C CA . ALA A 1 77 ? 26.474 69.378 47.772 1.00 19.55 77 ALA A CA 1
ATOM 616 C C . ALA A 1 77 ? 27.560 68.325 47.969 1.00 20.82 77 ALA A C 1
ATOM 617 O O . ALA A 1 77 ? 27.396 67.141 47.664 1.00 19.86 77 ALA A O 1
ATOM 619 N N . GLN A 1 78 ? 28.732 68.772 48.444 1.00 19.58 78 GLN A N 1
ATOM 620 C CA . GLN A 1 78 ? 29.842 67.840 48.615 1.00 21.06 78 GLN A CA 1
ATOM 621 C C . GLN A 1 78 ? 29.584 66.852 49.751 1.00 19.55 78 GLN A C 1
ATOM 622 O O . GLN A 1 78 ? 30.015 65.721 49.648 1.00 20.03 78 GLN A O 1
ATOM 628 N N . LEU A 1 79 ? 28.872 67.237 50.776 1.00 18.94 79 LEU A N 1
ATOM 629 C CA . LEU A 1 79 ? 28.543 66.329 51.893 1.00 20.58 79 LEU A CA 1
ATOM 630 C C . LEU A 1 79 ? 27.575 65.234 51.362 1.00 21.51 79 LEU A C 1
ATOM 631 O O . LEU A 1 79 ? 27.730 64.044 51.569 1.00 21.09 79 LEU A O 1
ATOM 636 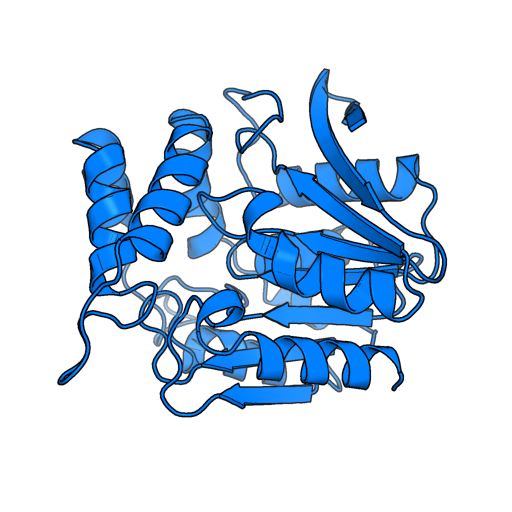N N . ILE A 1 80 ? 26.547 65.691 50.652 1.00 19.10 80 ILE A N 1
ATOM 637 C CA . ILE A 1 80 ? 25.533 64.775 50.068 1.00 19.40 80 ILE A CA 1
ATOM 638 C C . ILE A 1 80 ? 26.254 63.796 49.129 1.00 17.68 80 ILE A C 1
ATOM 639 O O . ILE A 1 80 ? 25.929 62.591 49.177 1.00 19.67 80 ILE A O 1
ATOM 644 N N . GLU A 1 81 ? 27.114 64.304 48.263 1.00 18.48 81 GLU A N 1
ATOM 645 C CA . GLU A 1 81 ? 27.808 63.430 47.309 1.00 22.02 81 GLU A CA 1
ATOM 646 C C . GLU A 1 81 ? 28.759 62.497 48.042 1.00 23.60 81 GLU A C 1
ATOM 647 O O . GLU A 1 81 ? 28.857 61.313 47.707 1.00 24.27 81 GLU A O 1
ATOM 653 N N . HIS A 1 82 ? 29.409 63.033 49.068 1.00 23.39 82 HIS A N 1
ATOM 654 C CA . HIS A 1 82 ? 30.339 62.192 49.839 1.00 23.93 82 HIS A CA 1
ATOM 655 C C . HIS A 1 82 ? 29.560 61.041 50.457 1.00 24.59 82 HIS A C 1
ATOM 656 O O . HIS A 1 82 ? 30.087 59.911 50.494 1.00 26.90 82 HIS A O 1
ATOM 663 N N . LEU A 1 83 ? 28.356 61.288 50.976 1.00 21.70 83 LEU A N 1
ATOM 664 C CA . LEU A 1 83 ? 27.589 60.227 51.610 1.00 19.97 83 LEU A CA 1
ATOM 665 C C . LEU A 1 83 ? 26.816 59.423 50.569 1.00 19.85 83 LEU A C 1
ATOM 666 O O . LEU A 1 83 ? 26.146 58.446 50.950 1.00 21.86 83 LEU A O 1
ATOM 671 N N . ASP A 1 84 ? 26.867 59.867 49.325 1.00 18.29 84 ASP A N 1
ATOM 672 C CA . ASP A 1 84 ? 26.116 59.210 48.250 1.00 19.84 84 ASP A CA 1
ATOM 673 C C . ASP A 1 84 ? 24.641 59.064 48.592 1.00 19.24 84 ASP A C 1
ATOM 674 O O . ASP A 1 84 ? 24.022 58.002 48.331 1.00 18.19 84 ASP A O 1
ATOM 679 N N . LEU A 1 85 ? 24.065 60.184 49.064 1.00 17.49 85 LEU A N 1
ATOM 680 C CA . LEU A 1 85 ? 22.653 60.093 49.469 1.00 18.84 85 LEU A CA 1
ATOM 681 C C . LEU A 1 85 ? 21.762 60.009 48.249 1.00 18.90 85 LEU A C 1
ATOM 682 O O . LEU A 1 85 ? 22.005 60.569 47.191 1.00 19.88 85 LEU A O 1
ATOM 687 N N . ARG A 1 86 ? 20.652 59.266 48.443 1.00 20.60 86 ARG A N 1
ATOM 688 C CA . ARG A 1 86 ? 19.668 59.172 47.385 1.00 20.92 86 ARG A CA 1
ATOM 689 C C . ARG A 1 86 ? 18.289 59.335 48.055 1.00 17.10 86 ARG A C 1
ATOM 690 O O . ARG A 1 86 ? 18.046 58.944 49.203 1.00 16.24 86 ARG A O 1
ATOM 698 N N . ASP A 1 87 ? 17.385 59.979 47.325 1.00 17.37 87 ASP A N 1
ATOM 699 C CA . ASP A 1 87 ? 16.021 60.165 47.843 1.00 18.70 87 ASP A CA 1
ATOM 700 C C . ASP A 1 87 ? 15.992 60.872 49.185 1.00 17.35 87 ASP A C 1
ATOM 701 O O . ASP A 1 87 ? 15.198 60.588 50.069 1.00 18.40 87 ASP A O 1
ATOM 706 N N . ALA A 1 88 ? 16.863 61.876 49.322 1.00 15.63 88 ALA A N 1
ATOM 707 C CA . ALA A 1 88 ? 16.971 62.615 50.577 1.00 15.57 88 ALA A CA 1
ATOM 708 C C . ALA A 1 88 ? 15.892 63.695 50.762 1.00 15.40 88 ALA A C 1
ATOM 709 O O . ALA A 1 88 ? 15.414 64.294 49.814 1.00 17.07 88 ALA A O 1
ATOM 711 N N . VAL A 1 89 ? 15.556 63.941 52.030 1.00 14.44 89 VAL A N 1
ATOM 712 C CA . VAL A 1 89 ? 14.622 65.018 52.365 1.00 13.30 89 VAL A CA 1
ATOM 713 C C . VAL A 1 89 ? 15.523 66.084 53.007 1.00 15.58 89 VAL A C 1
ATOM 714 O O . VAL A 1 89 ? 16.099 65.776 54.048 1.00 15.52 89 VAL A O 1
ATOM 718 N N . LEU A 1 90 ? 15.547 67.269 52.373 1.00 14.17 90 LEU A N 1
ATOM 719 C CA . LEU A 1 90 ? 16.340 68.360 52.925 1.00 14.74 90 LEU A CA 1
ATOM 720 C C . LEU A 1 90 ? 15.478 69.378 53.662 1.00 15.54 90 LEU A C 1
ATOM 721 O O . LEU A 1 90 ? 14.594 70.029 53.072 1.00 14.98 90 LEU A O 1
ATOM 726 N N . PHE A 1 91 ? 15.725 69.551 54.950 1.00 11.69 91 PHE A N 1
ATOM 727 C CA . PHE A 1 91 ? 15.030 70.538 55.779 1.00 11.92 91 PHE A CA 1
ATOM 728 C C . PHE A 1 91 ? 15.994 71.654 56.185 1.00 15.10 91 PHE A C 1
ATOM 729 O O . PHE A 1 91 ? 17.072 71.413 56.723 1.00 15.24 91 PHE A O 1
ATOM 737 N N . GLY A 1 92 ? 15.597 72.915 55.913 1.00 12.78 92 GLY A N 1
ATOM 738 C CA . GL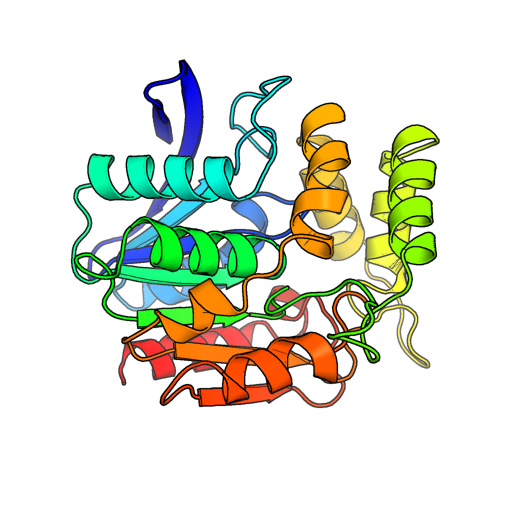Y A 1 92 ? 16.486 74.038 56.262 1.00 12.02 92 GLY A CA 1
ATOM 739 C C . GLY A 1 92 ? 15.720 74.926 57.207 1.00 11.93 92 GLY A C 1
ATOM 740 O O . GLY A 1 92 ? 14.611 75.333 56.818 1.00 12.45 92 GLY A O 1
ATOM 741 N N . PHE A 1 93 ? 16.306 75.386 58.321 1.00 11.82 93 PHE A N 1
ATOM 742 C CA . PHE A 1 93 ? 15.633 76.322 59.201 1.00 13.08 93 PHE A CA 1
ATOM 743 C C . PHE A 1 93 ? 16.311 77.711 59.002 1.00 14.20 93 PHE A C 1
ATOM 744 O O . PHE A 1 93 ? 17.519 77.772 59.091 1.00 15.01 93 PHE A O 1
ATOM 752 N N . SER A 1 94 ? 15.539 78.748 58.705 1.00 15.97 94 SER A N 1
ATOM 753 C CA . SER A 1 94 ? 16.004 80.128 58.603 1.00 13.61 94 SER A CA 1
ATOM 754 C C . SER A 1 94 ? 17.064 80.282 57.578 1.00 16.97 94 SER A C 1
ATOM 755 O O . SER A 1 94 ? 16.812 80.031 56.386 1.00 15.03 94 SER A O 1
ATOM 758 N N . THR A 1 95 ? 18.294 80.706 57.975 1.00 15.42 95 THR A N 1
ATOM 759 C CA . THR A 1 95 ? 19.356 80.732 56.971 1.00 14.60 95 THR A CA 1
ATOM 760 C C . THR A 1 95 ? 19.521 79.378 56.328 1.00 15.09 95 THR A C 1
ATOM 761 O O . THR A 1 95 ? 19.845 79.328 55.147 1.00 15.88 95 THR A O 1
ATOM 765 N N . GLY A 1 96 ? 19.280 78.272 57.055 1.00 15.87 96 GLY A N 1
ATOM 766 C CA . GLY A 1 96 ? 19.555 76.977 56.363 1.00 14.94 96 GLY A CA 1
ATOM 767 C C . GLY A 1 96 ? 18.501 76.708 55.278 1.00 14.60 96 GLY A C 1
ATOM 768 O O . GLY A 1 96 ? 18.812 75.919 54.384 1.00 13.96 96 GLY A O 1
ATOM 769 N N . GLY A 1 97 ? 17.325 77.364 55.357 1.00 14.44 97 GLY A N 1
ATOM 770 C CA . GLY A 1 97 ? 16.341 77.197 54.272 1.00 12.39 97 GLY A CA 1
ATOM 771 C C . GLY A 1 97 ? 16.907 77.870 53.015 1.00 12.29 97 GLY A C 1
ATOM 772 O O . GLY A 1 97 ? 16.679 77.349 51.952 1.00 13.91 97 GLY A O 1
ATOM 773 N N . GLY A 1 98 ? 17.664 78.929 53.154 1.00 12.89 98 GLY A N 1
ATOM 774 C CA . GLY A 1 98 ? 18.351 79.601 52.010 1.00 12.51 98 GLY A CA 1
ATOM 775 C C . GLY A 1 98 ? 19.384 78.649 51.456 1.00 13.23 98 GLY A C 1
ATOM 776 O O . GLY A 1 98 ? 19.518 78.410 50.254 1.00 15.60 98 GLY A O 1
ATOM 777 N N . GLU A 1 99 ? 20.135 77.994 52.367 1.00 15.24 99 GLU A N 1
ATOM 778 C CA . GLU A 1 99 ? 21.133 77.011 51.935 1.00 14.53 99 GLU A CA 1
ATOM 779 C C . GLU A 1 99 ? 20.507 75.909 51.082 1.00 14.82 99 GLU A C 1
ATOM 780 O O . GLU A 1 99 ? 21.075 75.493 50.080 1.00 15.24 99 GLU A O 1
ATOM 786 N N . VAL A 1 100 ? 19.420 75.281 51.559 1.00 14.60 100 VAL A N 1
ATOM 787 C CA . VAL A 1 100 ? 18.748 74.241 50.814 1.00 15.07 100 VAL A CA 1
ATOM 788 C C . VAL A 1 100 ? 18.305 74.776 49.443 1.00 16.47 100 VAL A C 1
ATOM 789 O O . VAL A 1 100 ? 18.470 74.083 48.459 1.00 15.78 100 VAL A O 1
ATOM 793 N N . ALA A 1 101 ? 17.711 75.972 49.465 1.00 14.77 101 ALA A N 1
ATOM 794 C CA . ALA A 1 101 ? 17.214 76.521 48.177 1.00 15.41 101 ALA A CA 1
ATOM 795 C C . ALA A 1 101 ? 18.333 76.697 47.182 1.00 15.31 101 ALA A C 1
ATOM 796 O O . ALA A 1 101 ? 18.209 76.339 46.008 1.00 15.50 101 ALA A O 1
ATOM 798 N N . ARG A 1 102 ? 19.456 77.240 47.643 1.00 15.51 102 ARG A N 1
ATOM 799 C CA . ARG A 1 102 ? 20.601 77.514 46.749 1.00 15.96 102 ARG A CA 1
ATOM 800 C C . ARG A 1 102 ? 21.213 76.201 46.327 1.00 16.73 102 ARG A C 1
ATOM 801 O O . ARG A 1 102 ? 21.736 76.090 45.206 1.00 17.70 102 ARG A O 1
ATOM 809 N N . TYR A 1 103 ? 21.213 75.205 47.214 1.00 16.08 103 TYR A N 1
ATOM 810 C CA . TYR A 1 103 ? 21.762 73.892 46.796 1.00 16.97 103 TYR A CA 1
ATOM 811 C C . TYR A 1 103 ? 20.975 73.372 45.603 1.00 18.20 103 TYR A C 1
ATOM 812 O O . TYR A 1 103 ? 21.519 72.889 44.600 1.00 19.78 103 TYR A O 1
ATOM 821 N N . ILE A 1 104 ? 19.647 73.433 45.730 1.00 18.89 104 ILE A N 1
ATOM 822 C CA . ILE A 1 104 ? 18.771 72.940 44.651 1.00 18.64 104 ILE A CA 1
ATOM 823 C C . ILE A 1 104 ? 18.931 73.775 43.386 1.00 19.46 104 ILE A C 1
ATOM 824 O O . ILE A 1 104 ? 19.034 73.266 42.273 1.00 17.65 104 ILE A O 1
ATOM 829 N N . GLY A 1 105 ? 18.967 75.097 43.559 1.00 19.50 105 GLY A N 1
ATOM 830 C CA . GLY A 1 105 ? 19.130 75.958 42.369 1.00 20.82 105 GLY A CA 1
ATOM 831 C C . GLY A 1 105 ? 20.470 75.655 41.679 1.00 23.11 105 GLY A C 1
ATOM 832 O O . GLY A 1 105 ? 20.516 75.738 40.425 1.00 22.63 105 GLY A O 1
ATOM 833 N N . ARG A 1 106 ? 21.541 75.335 42.399 1.00 22.00 106 ARG A N 1
ATOM 834 C CA . ARG A 1 106 ? 22.831 75.139 41.741 1.00 21.66 106 ARG A CA 1
ATOM 835 C C . ARG A 1 106 ? 23.018 73.697 41.298 1.00 23.85 106 ARG A C 1
ATOM 836 O O . ARG A 1 106 ? 23.864 73.377 40.466 1.00 25.19 106 ARG A O 1
ATOM 844 N N . HIS A 1 107 ? 22.373 72.733 41.962 1.00 20.80 107 HIS A N 1
ATOM 845 C CA . HIS A 1 107 ? 22.703 71.340 41.752 1.00 19.59 107 HIS A CA 1
ATOM 846 C C . HIS A 1 107 ? 21.492 70.501 41.369 1.00 22.03 107 HIS A C 1
ATOM 847 O O . HIS A 1 107 ? 21.761 69.336 41.074 1.00 21.70 107 HIS A O 1
ATOM 854 N N . GLY A 1 108 ? 20.273 71.033 41.479 1.00 19.70 108 GLY A N 1
ATOM 855 C CA . GLY A 1 108 ? 19.141 70.240 41.006 1.00 19.67 108 GLY A CA 1
ATOM 856 C C . GLY A 1 108 ? 18.697 69.222 42.071 1.00 19.30 108 GLY A C 1
ATOM 857 O O . GLY A 1 108 ? 19.254 69.162 43.187 1.00 20.06 108 GLY A O 1
ATOM 858 N N . THR A 1 109 ? 17.714 68.407 41.665 1.00 18.91 109 THR A N 1
ATOM 859 C CA . THR A 1 109 ? 17.129 67.486 42.676 1.00 17.59 109 THR A CA 1
ATOM 860 C C . THR A 1 109 ? 17.330 66.035 42.357 1.00 19.02 109 THR A C 1
ATOM 861 O O . THR A 1 109 ? 16.598 65.177 42.904 1.00 20.46 109 THR A O 1
ATOM 865 N N . ALA A 1 110 ? 18.385 65.687 41.580 1.00 19.44 110 ALA A N 1
ATOM 866 C CA . ALA A 1 110 ? 18.522 64.230 41.385 1.00 20.39 110 ALA A CA 1
ATOM 867 C C . ALA A 1 110 ? 18.643 63.471 42.707 1.00 22.36 110 ALA A C 1
ATOM 868 O O . ALA A 1 110 ? 18.331 62.276 42.705 1.00 22.45 110 ALA A O 1
ATOM 870 N N . ARG A 1 111 ? 19.216 64.039 43.788 1.00 19.73 111 ARG A N 1
ATOM 871 C CA . ARG A 1 111 ? 19.350 63.265 45.012 1.00 21.72 111 ARG A CA 1
ATOM 872 C C . ARG A 1 111 ? 18.325 63.611 46.075 1.00 19.60 111 ARG A C 1
ATOM 873 O O . ARG A 1 111 ? 18.442 63.204 47.241 1.00 18.68 111 ARG A O 1
ATOM 881 N N . VAL A 1 112 ? 17.373 64.450 45.678 1.00 17.27 112 VAL A N 1
ATOM 882 C CA . VAL A 1 112 ? 16.379 64.960 46.627 1.00 17.17 112 VAL A CA 1
ATOM 883 C C . VAL A 1 112 ? 14.982 64.419 46.350 1.00 15.68 112 VAL A C 1
ATOM 884 O O . VAL A 1 112 ? 14.437 64.739 45.289 1.00 18.53 112 VAL A O 1
ATOM 888 N N . ALA A 1 113 ? 14.355 63.808 47.318 1.00 15.16 113 ALA A N 1
ATOM 889 C CA . ALA A 1 113 ? 12.972 63.385 47.220 1.00 17.35 113 ALA A CA 1
ATOM 890 C C . ALA A 1 113 ? 12.045 64.543 47.593 1.00 16.03 113 ALA A C 1
ATOM 891 O O . ALA A 1 113 ? 10.995 64.709 46.981 1.00 15.20 113 ALA A O 1
ATOM 893 N N . LYS A 1 114 ? 12.373 65.330 48.626 1.00 15.70 114 LYS A N 1
ATOM 894 C CA . LYS A 1 114 ? 11.531 66.397 49.110 1.00 14.65 114 LYS A CA 1
ATOM 895 C C . LYS A 1 114 ? 12.321 67.520 49.792 1.00 14.60 114 LYS A C 1
ATOM 896 O O . LYS A 1 114 ? 13.429 67.245 50.224 1.00 14.98 114 LYS A O 1
ATOM 902 N N . ALA A 1 115 ? 11.693 68.688 50.061 1.00 14.28 115 ALA A N 1
ATOM 903 C CA . ALA A 1 115 ? 12.465 69.749 50.740 1.00 13.53 115 ALA A CA 1
ATOM 904 C C . ALA A 1 115 ? 11.528 70.429 51.723 1.00 15.22 115 ALA A C 1
ATOM 905 O O . ALA A 1 115 ? 10.303 70.316 51.578 1.00 15.66 115 ALA A O 1
ATOM 907 N N . GLY A 1 116 ? 12.092 71.152 52.680 1.00 15.31 116 GLY A N 1
ATOM 908 C CA . GLY A 1 116 ? 11.250 71.880 53.615 1.00 14.17 116 GLY A CA 1
ATOM 909 C C . GLY A 1 116 ? 12.018 73.140 54.032 1.00 16.37 116 GLY A C 1
ATOM 910 O O . GLY A 1 116 ? 13.258 73.175 54.100 1.00 15.98 116 GLY A O 1
ATOM 911 N N . LEU A 1 117 ? 11.220 74.177 54.106 1.00 13.55 117 LEU A N 1
ATOM 912 C CA . LEU A 1 117 ? 11.703 75.521 54.412 1.00 15.19 117 LEU A CA 1
ATOM 913 C C . LEU A 1 117 ? 10.979 75.908 55.695 1.00 15.02 117 LEU A C 1
ATOM 914 O O . LEU A 1 117 ? 9.827 76.305 55.685 1.00 14.14 117 LEU A O 1
ATOM 919 N N . ILE A 1 118 ? 11.698 75.904 56.808 1.00 12.90 118 ILE A N 1
ATOM 920 C CA . ILE A 1 118 ? 11.144 76.140 58.120 1.00 13.12 118 ILE A CA 1
ATOM 921 C C . ILE A 1 118 ? 11.556 77.488 58.641 1.00 14.38 118 ILE A C 1
ATOM 922 O O . ILE A 1 118 ? 12.764 77.670 58.821 1.00 12.82 118 ILE A O 1
ATOM 927 N N . SER A 1 119 ? 10.644 78.431 58.880 1.00 13.05 119 SER A N 1
ATOM 928 C CA . SER A 1 119 ? 11.003 79.782 59.323 1.00 13.56 119 SER A CA 1
ATOM 929 C C . SER A 1 119 ? 12.127 80.341 58.451 1.00 14.78 119 SER A C 1
ATOM 930 O O . SER A 1 119 ? 13.022 81.091 58.884 1.00 15.30 119 SER A O 1
ATOM 933 N N . ALA A 1 120 ? 12.079 80.013 57.172 1.00 13.80 120 ALA A N 1
ATOM 934 C CA . ALA A 1 120 ? 13.197 80.276 56.252 1.00 12.17 120 ALA A CA 1
ATOM 935 C C . ALA A 1 120 ? 13.306 81.610 55.526 1.00 12.54 120 ALA A C 1
ATOM 936 O O . ALA A 1 120 ? 12.283 82.243 55.258 1.00 13.75 120 ALA A O 1
ATOM 938 N N . VAL A 1 121 ? 14.576 81.975 55.256 1.00 12.57 121 VAL A N 1
ATOM 939 C CA . VAL A 1 121 ? 14.827 83.274 54.584 1.00 12.94 121 VAL A CA 1
ATOM 940 C C . VAL A 1 121 ? 14.335 83.492 53.193 1.00 15.58 121 VAL A C 1
ATOM 941 O O . VAL A 1 121 ? 13.958 84.635 52.899 1.00 16.03 121 VAL A O 1
ATOM 945 N N . PRO A 1 122 ? 14.180 82.524 52.286 1.00 16.19 122 PRO A N 1
ATOM 946 C CA . PRO A 1 122 ? 13.678 82.813 50.942 1.00 15.65 122 PRO A CA 1
ATOM 947 C C . PRO A 1 122 ? 12.297 83.391 51.004 1.00 14.23 122 PRO A C 1
ATOM 948 O O . PRO A 1 122 ? 11.545 83.124 51.940 1.00 14.27 122 PRO A O 1
ATOM 952 N N . PRO A 1 123 ? 11.921 84.175 49.966 1.00 15.22 123 PRO A N 1
ATOM 953 C CA . PRO A 1 123 ? 12.752 84.437 48.819 1.00 14.30 123 PRO A CA 1
ATOM 954 C C . PRO A 1 123 ? 13.845 85.483 49.000 1.00 14.19 123 PRO A C 1
ATOM 955 O O . PRO A 1 123 ? 14.929 85.315 48.478 1.00 16.94 123 PRO A O 1
ATOM 959 N N . LEU A 1 124 ? 13.512 86.565 49.709 1.00 15.84 124 LEU A N 1
ATOM 960 C CA . LEU A 1 124 ? 14.479 87.657 49.860 1.00 15.90 124 LEU A CA 1
ATOM 961 C C . LEU A 1 124 ? 14.056 88.519 51.015 1.00 15.17 124 LEU A C 1
ATOM 962 O O . LEU A 1 124 ? 12.966 89.065 51.095 1.00 16.67 124 LEU A O 1
ATOM 967 N N . MET A 1 125 ? 14.964 88.711 52.013 1.00 14.24 125 MET A N 1
ATOM 968 C CA . MET A 1 125 ? 14.584 89.509 53.187 1.00 13.28 125 MET A CA 1
ATOM 969 C C . MET A 1 125 ? 14.653 91.027 52.965 1.00 15.97 125 MET A C 1
ATOM 970 O O . MET A 1 125 ? 13.815 91.727 53.563 1.00 17.28 125 MET A O 1
ATOM 975 N N . LEU A 1 126 ? 15.634 91.385 52.152 1.00 16.19 126 LEU A N 1
ATOM 976 C CA . LEU A 1 126 ? 15.958 92.829 52.037 1.00 16.22 126 LEU A CA 1
ATOM 977 C C . LEU A 1 126 ? 14.888 93.637 51.288 1.00 17.46 126 LEU A C 1
ATOM 978 O O . LEU A 1 126 ? 14.457 93.107 50.266 1.00 19.14 126 LEU A O 1
ATOM 983 N N . LYS A 1 127 ? 14.587 94.817 51.771 1.00 17.80 127 LYS A N 1
ATOM 984 C CA . LYS A 1 127 ? 13.672 95.718 51.083 1.00 19.84 127 LYS A CA 1
ATOM 985 C C . LYS A 1 127 ? 14.360 96.271 49.826 1.00 19.35 127 LYS A C 1
ATOM 986 O O . LYS A 1 127 ? 15.468 96.782 49.926 1.00 19.93 127 LYS A O 1
ATOM 992 N N . THR A 1 128 ? 13.729 96.070 48.675 1.00 20.49 128 THR A N 1
ATOM 993 C CA . THR A 1 128 ? 14.255 96.572 47.406 1.00 21.61 128 THR A CA 1
ATOM 994 C C . THR A 1 128 ? 13.061 97.050 46.534 1.00 24.36 128 THR A C 1
ATOM 995 O O . THR A 1 128 ? 11.943 96.975 47.019 1.00 21.99 128 THR A O 1
ATOM 999 N N . GLU A 1 129 ? 13.359 97.544 45.313 1.00 27.32 129 GLU A N 1
ATOM 1000 C CA . GLU A 1 129 ? 12.231 98.054 44.516 1.00 31.94 129 GLU A CA 1
ATOM 1001 C C . GLU A 1 129 ? 11.363 96.851 44.133 1.00 29.61 129 GLU A C 1
ATOM 1002 O O . GLU A 1 129 ? 10.166 96.949 44.200 1.00 29.65 129 GLU A O 1
ATOM 1008 N N . ALA A 1 130 ? 11.992 95.704 43.918 1.00 27.81 130 ALA A N 1
ATOM 1009 C CA . ALA A 1 130 ? 11.214 94.523 43.524 1.00 26.81 130 ALA A CA 1
ATOM 1010 C C . ALA A 1 130 ? 10.599 93.817 44.718 1.00 27.33 130 ALA A C 1
ATOM 1011 O O . ALA A 1 130 ? 9.602 93.090 44.543 1.00 25.15 130 ALA A O 1
ATOM 1013 N N . ASN A 1 131 ? 11.147 94.052 45.917 1.00 24.62 131 ASN A N 1
ATOM 1014 C CA . ASN A 1 131 ? 10.632 93.479 47.166 1.00 23.83 131 ASN A CA 1
ATOM 1015 C C . ASN A 1 131 ? 10.316 94.532 48.199 1.00 23.87 131 ASN A C 1
ATOM 1016 O O . ASN A 1 131 ? 11.010 94.710 49.225 1.00 21.20 131 ASN A O 1
ATOM 1021 N N . PRO A 1 132 ? 9.345 95.407 47.943 1.00 24.43 132 PRO A N 1
ATOM 1022 C CA . PRO A 1 132 ? 9.015 96.524 48.805 1.00 24.96 132 PRO A CA 1
ATOM 1023 C C . PRO A 1 132 ? 8.538 96.182 50.177 1.00 23.91 132 PRO A C 1
ATOM 1024 O O . PRO A 1 132 ? 8.658 97.042 51.049 1.00 24.67 132 PRO A O 1
ATOM 1028 N N . GLY A 1 133 ? 8.056 94.972 50.438 1.00 22.89 133 GLY A N 1
ATOM 1029 C CA . GLY A 1 133 ? 7.657 94.582 51.773 1.00 22.29 133 GLY A CA 1
ATOM 1030 C C . GLY A 1 133 ? 8.829 94.002 52.618 1.00 21.07 133 GLY A C 1
ATOM 1031 O O . GLY A 1 133 ? 8.526 93.581 53.722 1.00 21.96 133 GLY A O 1
ATOM 1032 N N . GLY A 1 134 ? 10.051 94.017 52.114 1.00 21.17 134 GLY A N 1
ATOM 1033 C CA . GLY A 1 134 ? 11.188 93.429 52.860 1.00 19.91 134 GLY A CA 1
ATOM 1034 C C . GLY A 1 134 ? 11.626 94.368 53.986 1.00 19.47 134 GLY A C 1
ATOM 1035 O O . GLY A 1 134 ? 11.089 95.455 54.141 1.00 20.64 134 GLY A O 1
ATOM 1036 N N . LEU A 1 135 ? 12.690 93.978 54.706 1.00 19.61 135 LEU A N 1
ATOM 1037 C CA . LEU A 1 135 ? 13.238 94.817 55.774 1.00 17.67 135 LEU A CA 1
ATOM 1038 C C . LEU A 1 135 ? 14.310 95.719 55.202 1.00 18.40 135 LEU A C 1
ATOM 1039 O O . LEU A 1 135 ? 15.124 95.290 54.399 1.00 18.65 135 LEU A O 1
ATOM 1044 N N . PRO A 1 136 ? 14.382 96.969 55.688 1.00 20.22 136 PRO A N 1
ATOM 1045 C CA . PRO A 1 136 ? 15.380 97.924 55.276 1.00 19.78 136 PRO A CA 1
ATOM 1046 C C . PRO A 1 136 ? 16.812 97.517 55.627 1.00 19.61 136 PRO A C 1
ATOM 1047 O O . PRO A 1 136 ? 17.005 96.835 56.629 1.00 18.28 136 PRO A O 1
ATOM 1051 N N . MET A 1 137 ? 17.743 97.900 54.791 1.00 19.06 137 MET A N 1
ATOM 1052 C CA . MET A 1 137 ? 19.134 97.579 55.042 1.00 19.91 137 MET A CA 1
ATOM 1053 C C . MET A 1 137 ? 19.586 97.996 56.448 1.00 21.47 137 MET A C 1
ATOM 1054 O O . MET A 1 137 ? 20.411 97.266 57.014 1.00 19.48 137 MET A O 1
ATOM 1059 N N . GLU A 1 138 ? 19.018 99.078 56.981 1.00 20.81 138 GLU A N 1
ATOM 1060 C CA . GLU A 1 138 ? 19.467 99.543 58.296 1.00 23.46 138 GLU A CA 1
ATOM 1061 C C . GLU A 1 138 ? 19.343 98.440 59.346 1.00 22.92 138 GLU A C 1
ATOM 1062 O O . GLU A 1 138 ? 20.039 98.393 60.360 1.00 22.67 138 GLU A O 1
ATOM 1068 N N . VAL A 1 139 ? 18.338 97.558 59.191 1.00 19.41 139 VAL A N 1
ATOM 1069 C CA . VAL A 1 139 ? 18.124 96.467 60.143 1.00 20.24 139 VAL A CA 1
ATOM 1070 C C . VAL A 1 139 ? 19.343 95.541 60.137 1.00 19.12 139 VAL A C 1
ATOM 1071 O O . VAL A 1 139 ? 19.894 95.246 61.211 1.00 19.65 139 VAL A O 1
ATOM 1075 N N . PHE A 1 140 ? 19.787 95.153 58.953 1.00 17.01 140 PHE A N 1
ATOM 1076 C CA . PHE A 1 140 ? 20.961 94.268 58.873 1.00 15.44 140 PHE A CA 1
ATOM 1077 C C . PHE A 1 140 ? 22.227 94.990 59.267 1.00 17.31 140 PHE A C 1
ATOM 1078 O O . PHE A 1 140 ? 23.159 94.358 59.841 1.00 16.21 140 PHE A O 1
ATOM 1086 N N . ASP A 1 141 ? 22.307 96.303 58.929 1.00 16.95 141 ASP A N 1
ATOM 1087 C CA . ASP A 1 141 ? 23.489 97.043 59.396 1.00 18.97 141 ASP A CA 1
ATOM 1088 C C . ASP A 1 141 ? 23.567 97.037 60.918 1.00 18.74 141 ASP A C 1
ATOM 1089 O O . ASP A 1 141 ? 24.694 96.933 61.443 1.00 16.55 141 ASP A O 1
ATOM 1094 N N . GLY A 1 142 ? 22.417 97.166 61.561 1.00 16.84 142 GLY A N 1
ATOM 1095 C CA . GLY A 1 142 ? 22.317 97.126 63.004 1.00 15.63 142 GLY A CA 1
ATOM 1096 C C . GLY A 1 142 ? 22.879 95.818 63.597 1.00 17.70 142 GLY A C 1
ATOM 1097 O O . GLY A 1 142 ? 23.591 95.812 64.580 1.00 14.17 142 GLY A O 1
ATOM 1098 N N . ILE A 1 143 ? 22.537 94.710 62.926 1.00 16.07 143 ILE A N 1
ATOM 1099 C CA . ILE A 1 143 ? 23.036 93.396 63.362 1.00 17.99 143 ILE A CA 1
ATOM 1100 C C . ILE A 1 143 ? 24.520 93.252 63.133 1.00 16.73 143 ILE A C 1
ATOM 1101 O O . ILE A 1 143 ? 25.235 92.733 64.021 1.00 17.13 143 ILE A O 1
ATOM 1106 N N . ARG A 1 144 ? 25.077 93.790 62.023 1.00 14.22 144 ARG A N 1
ATOM 1107 C CA . ARG A 1 144 ? 26.520 93.740 61.841 1.00 14.15 144 ARG A CA 1
ATOM 1108 C C . ARG A 1 144 ? 27.221 94.623 62.911 1.00 17.06 144 ARG A C 1
ATOM 1109 O O . ARG A 1 144 ? 28.243 94.231 63.486 1.00 15.82 144 ARG A O 1
ATOM 1117 N N . GLN A 1 145 ? 26.632 95.809 63.117 1.00 16.57 145 GLN A N 1
ATOM 1118 C CA . GLN A 1 145 ? 27.239 96.724 64.111 1.00 18.96 145 GLN A CA 1
ATOM 1119 C C . GLN A 1 145 ? 27.251 96.118 65.505 1.00 19.00 145 GLN A C 1
ATOM 1120 O O . GLN A 1 145 ? 28.278 96.152 66.198 1.00 16.12 145 GLN A O 1
ATOM 1126 N N . ALA A 1 146 ? 26.164 95.467 65.936 1.00 15.47 146 ALA A N 1
ATOM 1127 C CA . ALA A 1 146 ? 26.144 94.838 67.249 1.00 15.71 146 ALA A CA 1
ATOM 1128 C C . ALA A 1 146 ? 27.083 93.621 67.253 1.00 16.83 146 ALA A C 1
ATOM 1129 O O . ALA A 1 146 ? 27.658 93.315 68.335 1.00 17.74 146 ALA A O 1
ATOM 1131 N N . SER A 1 147 ? 27.226 92.894 66.177 1.00 15.46 147 SER A N 1
ATOM 1132 C CA . SER A 1 147 ? 28.145 91.773 66.030 1.00 16.35 147 SER A CA 1
ATOM 1133 C C . SER A 1 147 ? 29.564 92.277 66.292 1.00 17.64 147 SER A C 1
ATOM 1134 O O . SER A 1 147 ? 30.329 91.619 67.022 1.00 16.92 147 SER A O 1
ATOM 1137 N N . LEU A 1 148 ? 29.894 93.428 65.649 1.00 14.40 148 LEU A N 1
ATOM 1138 C CA . LEU A 1 148 ? 31.276 93.896 65.940 1.00 15.29 148 LEU A CA 1
ATOM 1139 C C . LEU A 1 148 ? 31.434 94.454 67.346 1.00 15.12 148 LEU A C 1
ATOM 1140 O O . LEU A 1 148 ? 32.508 94.275 67.968 1.00 17.47 148 LEU A O 1
ATOM 1145 N N . ALA A 1 149 ? 30.425 95.120 67.918 1.00 15.06 149 ALA A N 1
ATOM 1146 C CA . ALA A 1 149 ? 30.600 95.722 69.243 1.00 14.21 149 ALA A CA 1
ATOM 1147 C C . ALA A 1 149 ? 30.661 94.670 70.329 1.00 15.60 149 ALA A C 1
ATOM 1148 O O . ALA A 1 149 ? 31.497 94.729 71.258 1.00 14.05 149 ALA A O 1
ATOM 1150 N N . ASP A 1 150 ? 29.702 93.735 70.289 1.00 15.66 150 ASP A N 1
ATOM 1151 C CA . ASP A 1 150 ? 29.615 92.733 71.407 1.00 16.19 150 ASP A CA 1
ATOM 1152 C C . ASP A 1 150 ? 28.666 91.615 70.919 1.00 14.86 150 ASP A C 1
ATOM 1153 O O . ASP A 1 150 ? 27.495 91.626 71.294 1.00 15.88 150 ASP A O 1
ATOM 1158 N N . ARG A 1 151 ? 29.207 90.664 70.176 1.00 15.60 151 ARG A N 1
ATOM 1159 C CA . ARG A 1 151 ? 28.354 89.611 69.609 1.00 14.96 151 ARG A CA 1
ATOM 1160 C C . ARG A 1 151 ? 27.817 88.705 70.719 1.00 15.96 151 ARG A C 1
ATOM 1161 O O . ARG A 1 151 ? 26.728 88.155 70.543 1.00 16.82 151 ARG A O 1
ATOM 1169 N N . SER A 1 152 ? 28.580 88.478 71.788 1.00 12.53 152 SER A N 1
ATOM 1170 C CA . SER A 1 152 ? 28.102 87.626 72.882 1.00 15.27 152 SER A CA 1
ATOM 1171 C C . SER A 1 152 ? 26.864 88.258 73.481 1.00 16.53 152 SER A C 1
ATOM 1172 O O . SER A 1 152 ? 25.809 87.603 73.603 1.00 15.25 152 SER A O 1
ATOM 1175 N N . GLN A 1 153 ? 26.833 89.576 73.656 1.00 15.88 153 GLN A N 1
ATOM 1176 C CA . GLN A 1 153 ? 25.621 90.243 74.128 1.00 16.34 153 GLN A CA 1
ATOM 1177 C C . GLN A 1 153 ? 24.454 90.226 73.078 1.00 16.51 153 GLN A C 1
ATOM 1178 O O . GLN A 1 153 ? 23.276 90.137 73.485 1.00 16.21 153 GLN A O 1
ATOM 1184 N N . LEU A 1 154 ? 24.808 90.456 71.842 1.00 18.11 154 LEU A N 1
ATOM 1185 C CA . LEU A 1 154 ? 23.824 90.419 70.752 1.00 18.44 154 LEU A CA 1
ATOM 1186 C C . LEU A 1 154 ? 23.069 89.100 70.823 1.00 16.58 154 LEU A C 1
ATOM 1187 O O . LEU A 1 154 ? 21.842 89.030 70.672 1.00 17.33 154 LEU A O 1
ATOM 1192 N N . TYR A 1 155 ? 23.825 88.003 70.915 1.00 19.65 155 TYR A N 1
ATOM 1193 C CA . TYR A 1 155 ? 23.159 86.666 70.943 1.00 16.33 155 TYR A CA 1
ATOM 1194 C C . TYR A 1 155 ? 22.251 86.599 72.131 1.00 18.61 155 TYR A C 1
ATOM 1195 O O . TYR A 1 155 ? 21.151 86.072 72.051 1.00 16.38 155 TYR A O 1
ATOM 1204 N N . LYS A 1 156 ? 22.717 87.003 73.320 1.00 16.25 156 LYS A N 1
ATOM 1205 C CA . LYS A 1 156 ? 21.826 87.022 74.483 1.00 16.54 156 LYS A CA 1
ATOM 1206 C C . LYS A 1 156 ? 20.588 87.911 74.211 1.00 15.56 156 LYS A C 1
ATOM 1207 O O . LYS A 1 156 ? 19.495 87.500 74.543 1.00 17.05 156 LYS A O 1
ATOM 1213 N N . ASP A 1 157 ? 20.739 89.055 73.560 1.00 15.26 157 ASP A N 1
ATOM 1214 C CA . ASP A 1 157 ? 19.610 89.946 73.338 1.00 14.34 157 ASP A CA 1
ATOM 1215 C C . ASP A 1 157 ? 18.624 89.309 72.313 1.00 14.64 157 ASP A C 1
ATOM 1216 O O . ASP A 1 157 ? 17.421 89.424 72.521 1.00 16.51 157 ASP A O 1
ATOM 1221 N N . LEU A 1 158 ? 19.137 88.775 71.239 1.00 13.71 158 LEU A N 1
ATOM 1222 C CA . LEU A 1 158 ? 18.267 88.142 70.233 1.00 13.90 158 LEU A CA 1
ATOM 1223 C C . LEU A 1 158 ? 17.423 87.033 70.908 1.00 15.44 158 LEU A C 1
ATOM 1224 O O . LEU A 1 158 ? 16.213 86.931 70.675 1.00 13.05 158 LEU A O 1
ATOM 1229 N N . ALA A 1 159 ? 18.135 86.150 71.622 1.00 12.90 159 ALA A N 1
ATOM 1230 C CA . ALA A 1 159 ? 17.364 85.008 72.205 1.00 15.16 159 ALA A CA 1
ATOM 1231 C C . ALA A 1 159 ? 16.437 85.489 73.280 1.00 16.04 159 ALA A C 1
ATOM 1232 O O . ALA A 1 159 ? 15.353 84.931 73.514 1.00 16.86 159 ALA A O 1
ATOM 1234 N N . SER A 1 160 ? 16.824 86.527 74.026 1.00 15.73 160 SER A N 1
ATOM 1235 C CA . SER A 1 160 ? 15.999 86.992 75.104 1.00 14.89 160 SER A CA 1
ATOM 1236 C C . SER A 1 160 ? 14.810 87.777 74.581 1.00 17.48 160 SER A C 1
ATOM 1237 O O . SER A 1 160 ? 13.885 87.907 75.359 1.00 19.02 160 SER A O 1
ATOM 1240 N N . GLY A 1 161 ? 14.890 88.315 73.365 1.00 18.62 161 GLY A N 1
ATOM 1241 C CA . GLY A 1 161 ? 13.764 89.182 72.957 1.00 16.95 161 GLY A CA 1
ATOM 1242 C C . GLY A 1 161 ? 13.022 88.626 71.727 1.00 17.12 161 GLY A C 1
ATOM 1243 O O . GLY A 1 161 ? 12.027 87.972 71.951 1.00 15.73 161 GLY A O 1
ATOM 1244 N N . PRO A 1 162 ? 13.418 88.942 70.519 1.00 18.57 162 PRO A N 1
ATOM 1245 C CA . PRO A 1 162 ? 12.666 88.490 69.354 1.00 16.78 162 PRO A CA 1
ATOM 1246 C C . PRO A 1 162 ? 12.691 87.034 68.956 1.00 19.27 162 PRO A C 1
ATOM 1247 O O . PRO A 1 162 ? 11.688 86.574 68.419 1.00 18.37 162 PRO A O 1
ATOM 1251 N N . PHE A 1 163 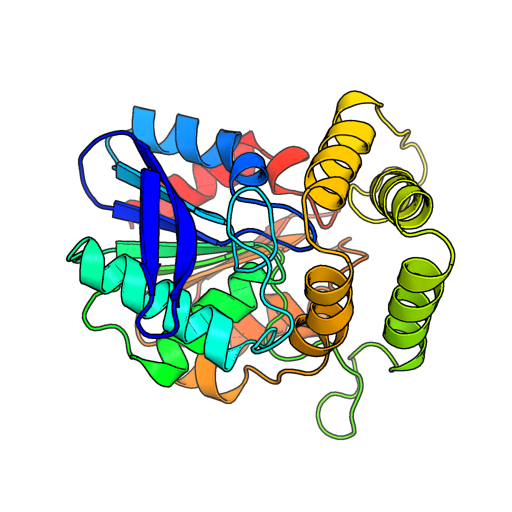? 13.809 86.322 69.148 1.00 15.31 163 PHE A N 1
ATOM 1252 C CA . PHE A 1 163 ? 13.961 85.012 68.508 1.00 15.61 163 PHE A CA 1
ATOM 1253 C C . PHE A 1 163 ? 12.941 83.945 68.923 1.00 17.87 163 PHE A C 1
ATOM 1254 O O . PHE A 1 163 ? 12.405 83.241 68.057 1.00 17.05 163 PHE A O 1
ATOM 1262 N N . PHE A 1 164 ? 12.568 83.936 70.202 1.00 16.23 164 PHE A N 1
ATOM 1263 C CA . PHE A 1 164 ? 11.607 82.979 70.712 1.00 16.58 164 PHE A CA 1
ATOM 1264 C C . PHE A 1 164 ? 10.322 83.639 71.209 1.00 17.97 164 PHE A C 1
ATOM 1265 O O . PHE A 1 164 ? 9.420 82.962 71.749 1.00 17.14 164 PHE A O 1
ATOM 1273 N N . GLY A 1 165 ? 10.184 84.924 70.885 1.00 16.31 165 GLY A N 1
ATOM 1274 C CA . GLY A 1 165 ? 8.975 85.681 71.235 1.00 18.45 165 GLY A CA 1
ATOM 1275 C C . GLY A 1 165 ? 8.852 85.919 72.739 1.00 18.30 165 GLY A C 1
ATOM 1276 O O . GLY A 1 165 ? 7.773 86.236 73.212 1.00 17.38 165 GLY A O 1
ATOM 1277 N N . PHE A 1 166 ? 9.947 85.791 73.487 1.00 17.20 166 PHE A N 1
ATOM 1278 C CA . PHE A 1 166 ? 9.930 86.088 74.924 1.00 17.68 166 PHE A CA 1
ATOM 1279 C C . PHE A 1 166 ? 9.629 87.549 75.222 1.00 21.67 166 PHE A C 1
ATOM 1280 O O . PHE A 1 166 ? 9.195 87.886 76.361 1.00 23.73 166 PHE A O 1
ATOM 1288 N N . ASN A 1 167 ? 9.806 88.455 74.245 1.00 21.66 167 ASN A N 1
ATOM 1289 C CA . ASN A 1 167 ? 9.441 89.857 74.439 1.00 22.02 167 ASN A CA 1
ATOM 1290 C C . ASN A 1 167 ? 7.941 90.129 74.239 1.00 25.57 167 ASN A C 1
ATOM 1291 O O . ASN A 1 167 ? 7.510 91.271 74.409 1.00 25.00 167 ASN A O 1
ATOM 1296 N N . GLN A 1 168 ? 7.118 89.143 73.873 1.00 26.27 168 GLN A N 1
ATOM 1297 C CA . GLN A 1 168 ? 5.689 89.375 73.655 1.00 29.31 168 GLN A CA 1
ATOM 1298 C C . GLN A 1 168 ? 4.979 89.615 74.971 1.00 31.90 168 GLN A C 1
ATOM 1299 O O . GLN A 1 168 ? 5.471 89.224 76.029 1.00 32.36 168 GLN A O 1
ATOM 1305 N N . PRO A 1 169 ? 3.852 90.311 74.925 1.00 35.22 169 PRO A N 1
ATOM 1306 C CA . PRO A 1 169 ? 3.115 90.603 76.148 1.00 36.63 169 PRO A CA 1
ATOM 1307 C C . PRO A 1 169 ? 2.738 89.309 76.853 1.00 37.95 169 PRO A C 1
ATOM 1308 O O . PRO A 1 169 ? 2.236 88.367 76.217 1.00 38.85 169 PRO A O 1
ATOM 1312 N N . GLY A 1 170 ? 3.056 89.231 78.138 1.00 39.09 170 GLY A N 1
ATOM 1313 C CA . GLY A 1 170 ? 2.700 88.029 78.899 1.00 41.23 170 GLY A CA 1
ATOM 1314 C C . GLY A 1 170 ? 3.742 86.936 78.860 1.00 42.15 170 GLY A C 1
ATOM 1315 O O . GLY A 1 170 ? 3.613 85.948 79.600 1.00 43.79 170 GLY A O 1
ATOM 1316 N N . ALA A 1 171 ? 4.776 87.108 78.035 1.00 40.75 171 ALA A N 1
ATOM 1317 C CA . ALA A 1 171 ? 5.837 86.120 77.943 1.00 39.23 171 ALA A CA 1
ATOM 1318 C C . ALA A 1 171 ? 7.048 86.517 78.779 1.00 38.38 171 ALA A C 1
ATOM 1319 O O . ALA A 1 171 ? 7.297 87.669 79.177 1.00 39.24 171 ALA A O 1
ATOM 1321 N N . LYS A 1 172 ? 7.857 85.510 79.096 1.00 37.47 172 LYS A N 1
ATOM 1322 C CA . LYS A 1 172 ? 9.094 85.720 79.851 1.00 35.74 172 LYS A CA 1
ATOM 1323 C C . LYS A 1 172 ? 10.160 84.715 79.387 1.00 33.96 172 LYS A C 1
ATOM 1324 O O . LYS A 1 172 ? 9.855 83.553 79.122 1.00 29.72 172 LYS A O 1
ATOM 1330 N N . SER A 1 173 ? 11.415 85.190 79.350 1.00 30.37 173 SER A N 1
ATOM 1331 C CA . SER A 1 173 ? 12.496 84.343 78.909 1.00 27.55 173 SER A CA 1
ATOM 1332 C C . SER A 1 173 ? 12.755 83.207 79.882 1.00 28.63 173 SER A C 1
ATOM 1333 O O . SER A 1 173 ? 12.398 83.272 81.067 1.00 26.59 173 SER A O 1
ATOM 1336 N N . SER A 1 174 ? 13.391 82.182 79.286 1.00 26.84 174 SER A N 1
ATOM 1337 C CA . SER A 1 174 ? 13.833 81.027 80.082 1.00 23.86 174 SER A CA 1
ATOM 1338 C C . SER A 1 174 ? 15.295 80.797 79.702 1.00 21.33 174 SER A C 1
ATOM 1339 O O . SER A 1 174 ? 15.662 80.886 78.529 1.00 18.96 174 SER A O 1
ATOM 1342 N N . ALA A 1 175 ? 16.090 80.654 80.739 1.00 19.19 175 ALA A N 1
ATOM 1343 C CA . ALA A 1 175 ? 17.550 80.653 80.606 1.00 18.04 175 ALA A CA 1
ATOM 1344 C C . ALA A 1 175 ? 18.108 79.531 79.808 1.00 17.53 175 ALA A C 1
ATOM 1345 O O . ALA A 1 175 ? 19.170 79.748 79.220 1.00 15.99 175 ALA A O 1
ATOM 1347 N N . GLY A 1 176 ? 17.520 78.323 79.837 1.00 15.42 176 GLY A N 1
ATOM 1348 C CA . GLY A 1 176 ? 18.052 77.245 79.050 1.00 15.17 176 GLY A CA 1
ATOM 1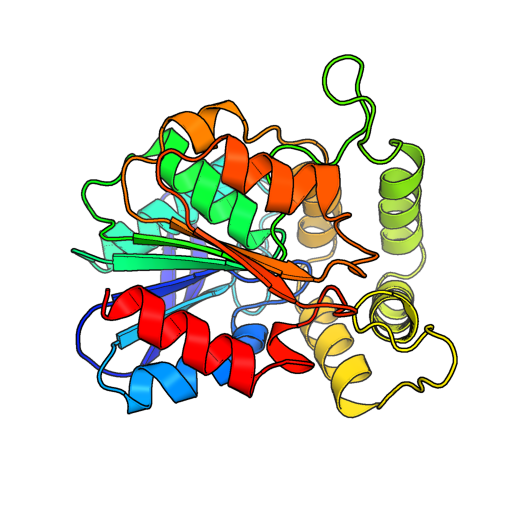349 C C . GLY A 1 176 ? 17.972 77.645 77.561 1.00 16.01 176 GLY A C 1
ATOM 1350 O O . GLY A 1 176 ? 18.912 77.392 76.835 1.00 17.14 176 GLY A O 1
ATOM 1351 N N . MET A 1 177 ? 16.860 78.166 77.107 1.00 16.45 177 MET A N 1
ATOM 1352 C CA . MET A 1 177 ? 16.789 78.539 75.666 1.00 16.89 177 MET A CA 1
ATOM 1353 C C . MET A 1 177 ? 17.667 79.747 75.354 1.00 15.67 177 MET A C 1
ATOM 1354 O O . MET A 1 177 ? 18.366 79.726 74.347 1.00 16.25 177 MET A O 1
ATOM 1359 N N . VAL A 1 178 ? 17.798 80.718 76.226 1.00 15.39 178 VAL A N 1
ATOM 1360 C CA . VAL A 1 178 ? 18.707 81.853 75.909 1.00 16.25 178 VAL A CA 1
ATOM 1361 C C . VAL A 1 178 ? 20.150 81.388 75.805 1.00 17.67 178 VAL A C 1
ATOM 1362 O O . VAL A 1 178 ? 20.924 81.710 74.903 1.00 15.92 178 VAL A O 1
ATOM 1366 N N . ASP A 1 179 ? 20.591 80.630 76.868 1.00 16.79 179 ASP A N 1
ATOM 1367 C CA . ASP A 1 179 ? 22.025 80.276 76.884 1.00 14.69 179 ASP A CA 1
ATOM 1368 C C . ASP A 1 179 ? 22.400 79.266 75.852 1.00 15.43 179 ASP A C 1
ATOM 1369 O O . ASP A 1 179 ? 23.491 79.277 75.373 1.00 16.89 179 ASP A O 1
ATOM 1374 N N . TRP A 1 180 ? 21.499 78.324 75.445 1.00 14.66 180 TRP A N 1
ATOM 1375 C CA . TRP A 1 180 ? 21.903 77.387 74.408 1.00 13.77 180 TRP A CA 1
ATOM 1376 C C . TRP A 1 180 ? 22.070 78.119 73.081 1.00 13.49 180 TRP A C 1
ATOM 1377 O O . TRP A 1 180 ? 22.955 77.739 72.296 1.00 15.11 180 TRP A O 1
ATOM 1388 N N . PHE A 1 181 ? 21.183 79.060 72.767 1.00 12.93 181 PHE A N 1
ATOM 1389 C CA . PHE A 1 181 ? 21.329 79.888 71.566 1.00 14.23 181 PHE A CA 1
ATOM 1390 C C . PHE A 1 181 ? 22.681 80.627 71.672 1.00 13.70 181 PHE A C 1
ATOM 1391 O O . PHE A 1 181 ? 23.478 80.490 70.757 1.00 14.83 181 PHE A O 1
ATOM 1399 N N . TRP A 1 182 ? 22.954 81.245 72.815 1.00 14.61 182 TRP A N 1
ATOM 1400 C CA . TRP A 1 182 ? 24.223 82.030 72.931 1.00 14.86 182 TRP A CA 1
ATOM 1401 C C . TRP A 1 182 ? 25.416 81.118 72.715 1.00 14.04 182 TRP A C 1
ATOM 1402 O O . TRP A 1 182 ? 26.425 81.411 72.087 1.00 14.21 182 TRP A O 1
ATOM 1413 N N . LEU A 1 183 ? 25.383 79.933 73.365 1.00 14.05 183 LEU A N 1
ATOM 1414 C CA . LEU A 1 183 ? 26.486 78.994 73.357 1.00 14.26 183 LEU A CA 1
ATOM 1415 C C . LEU A 1 183 ? 26.854 78.535 71.979 1.00 14.36 183 LEU A C 1
ATOM 1416 O O . LEU A 1 183 ? 28.025 78.516 71.604 1.00 16.11 183 LEU A O 1
ATOM 1421 N N . GLN A 1 184 ? 25.844 78.189 71.147 1.00 13.85 184 GLN A N 1
ATOM 1422 C CA . GLN A 1 184 ? 26.141 77.791 69.783 1.00 14.65 184 GLN A CA 1
ATOM 1423 C C . GLN A 1 184 ? 26.747 79.017 69.019 1.00 13.92 184 GLN A C 1
ATOM 1424 O O . GLN A 1 184 ? 27.663 78.795 68.253 1.00 15.46 184 GLN A O 1
ATOM 1430 N N . GLY A 1 185 ? 26.131 80.153 69.239 1.00 13.09 185 GLY A N 1
ATOM 1431 C CA . GLY A 1 185 ? 26.607 81.372 68.589 1.00 13.81 185 GLY A CA 1
ATOM 1432 C C . GLY A 1 185 ? 28.092 81.634 68.875 1.00 12.70 185 GLY A C 1
ATOM 1433 O O . GLY A 1 185 ? 28.871 81.937 67.914 1.00 15.15 185 GLY A O 1
ATOM 1434 N N . MET A 1 186 ? 28.548 81.413 70.104 1.00 13.30 186 MET A N 1
ATOM 1435 C CA . MET A 1 186 ? 29.983 81.618 70.426 1.00 12.80 186 MET A CA 1
ATOM 1436 C C . MET A 1 186 ? 30.880 80.575 69.869 1.00 17.00 186 MET A C 1
ATOM 1437 O O . MET A 1 186 ? 32.110 80.804 69.791 1.00 16.42 186 MET A O 1
ATOM 1442 N N . ALA A 1 187 ? 30.420 79.401 69.407 1.00 15.84 187 ALA A N 1
ATOM 1443 C CA . ALA A 1 187 ? 31.288 78.454 68.722 1.00 14.44 187 ALA A CA 1
ATOM 1444 C C . ALA A 1 187 ? 31.582 78.875 67.295 1.00 15.71 187 ALA A C 1
ATOM 1445 O O . ALA A 1 187 ? 32.498 78.389 66.670 1.00 16.31 187 ALA A O 1
ATOM 1447 N N . ALA A 1 188 ? 30.662 79.654 66.672 1.00 15.45 188 ALA A N 1
ATOM 1448 C CA . ALA A 1 188 ? 30.883 80.078 65.301 1.00 17.22 188 ALA A CA 1
ATOM 1449 C C . ALA A 1 188 ? 32.099 81.041 65.228 1.00 16.97 188 ALA A C 1
ATOM 1450 O O . ALA A 1 188 ? 32.319 81.714 66.218 1.00 17.49 188 ALA A O 1
ATOM 1452 N N . GLY A 1 189 ? 32.737 81.105 64.067 1.00 17.64 189 GLY A N 1
ATOM 1453 C CA . GLY A 1 189 ? 33.790 82.127 63.880 1.00 17.79 189 GLY A CA 1
ATOM 1454 C C . GLY A 1 189 ? 33.134 83.507 63.760 1.00 18.46 189 GLY A C 1
ATOM 1455 O O . GLY A 1 189 ? 32.087 83.701 63.127 1.00 15.39 189 GLY A O 1
ATOM 1456 N N . HIS A 1 190 ? 33.835 84.534 64.288 1.00 15.39 190 HIS A N 1
ATOM 1457 C CA . HIS A 1 190 ? 33.303 85.911 64.213 1.00 15.49 190 HIS A CA 1
ATOM 1458 C C . HIS A 1 190 ? 33.202 86.324 62.756 1.00 15.93 190 HIS A C 1
ATOM 1459 O O . HIS A 1 190 ? 32.136 86.887 62.390 1.00 16.52 190 HIS A O 1
ATOM 1466 N N . LYS A 1 191 ? 34.247 86.124 61.962 1.00 13.38 191 LYS A N 1
ATOM 1467 C CA . LYS A 1 191 ? 34.164 86.499 60.543 1.00 14.17 191 LYS A CA 1
ATOM 1468 C C . LYS A 1 191 ? 33.003 85.740 59.872 1.00 16.47 191 LYS A C 1
ATOM 1469 O O . LYS A 1 191 ? 32.272 86.287 59.023 1.00 15.05 191 LYS A O 1
ATOM 1475 N N . ASN A 1 192 ? 32.952 84.450 60.107 1.00 15.32 192 ASN A N 1
ATOM 1476 C CA . ASN A 1 192 ? 31.901 83.631 59.427 1.00 14.58 192 ASN A CA 1
ATOM 1477 C C . ASN A 1 192 ? 30.501 84.074 59.798 1.00 15.08 192 ASN A C 1
ATOM 1478 O O . ASN A 1 192 ? 29.702 84.394 58.867 1.00 17.37 192 ASN A O 1
ATOM 1483 N N . ALA A 1 193 ? 30.189 84.286 61.048 1.00 15.28 193 ALA A N 1
ATOM 1484 C CA . ALA A 1 193 ? 28.880 84.761 61.487 1.00 16.13 193 ALA A CA 1
ATOM 1485 C C . ALA A 1 193 ? 28.582 86.155 60.940 1.00 16.69 193 ALA A C 1
ATOM 1486 O O . ALA A 1 193 ? 27.440 86.477 60.588 1.00 17.01 193 ALA A O 1
ATOM 1488 N N . TYR A 1 194 ? 29.588 87.028 60.947 1.00 16.24 194 TYR A N 1
ATOM 1489 C CA . TYR A 1 194 ? 29.424 88.399 60.421 1.00 15.68 194 TYR A CA 1
ATOM 1490 C C . TYR A 1 194 ? 29.082 88.432 58.954 1.00 15.60 194 TYR A C 1
ATOM 1491 O O . TYR A 1 194 ? 28.120 89.082 58.475 1.00 15.52 194 TYR A O 1
ATOM 1500 N N . ASP A 1 195 ? 29.877 87.715 58.149 1.00 16.14 195 ASP A N 1
ATOM 1501 C CA . ASP A 1 195 ? 29.645 87.702 56.703 1.00 16.83 195 ASP A CA 1
ATOM 1502 C C . ASP A 1 195 ? 28.307 87.015 56.393 1.00 15.98 195 ASP A C 1
ATOM 1503 O O . ASP A 1 195 ? 27.637 87.383 55.430 1.00 16.14 195 ASP A O 1
ATOM 1508 N N . CYS A 1 196 ? 27.887 86.116 57.291 1.00 15.07 196 CYS A N 1
ATOM 1509 C CA . CYS A 1 196 ? 26.632 85.409 56.946 1.00 15.52 196 CYS A CA 1
ATOM 1510 C C . CYS A 1 196 ? 25.427 86.335 56.986 1.00 15.49 196 CYS A C 1
ATOM 1511 O O . CYS A 1 196 ? 24.364 86.031 56.400 1.00 14.69 196 CYS A O 1
ATOM 1514 N N . ILE A 1 197 ? 25.504 87.443 57.741 1.00 15.30 197 ILE A N 1
ATOM 1515 C CA . ILE A 1 197 ? 24.362 88.354 57.832 1.00 14.56 197 ILE A CA 1
ATOM 1516 C C . ILE A 1 197 ? 23.920 88.843 56.441 1.00 15.98 197 ILE A C 1
ATOM 1517 O O . ILE A 1 197 ? 22.717 88.779 56.124 1.00 17.11 197 ILE A O 1
ATOM 1522 N N . LYS A 1 198 ? 24.869 89.338 55.633 1.00 15.45 198 LYS A N 1
ATOM 1523 C CA . LYS A 1 198 ? 24.585 89.717 54.248 1.00 17.99 198 LYS A CA 1
ATOM 1524 C C . LYS A 1 198 ? 24.120 88.467 53.478 1.00 17.58 198 LYS A C 1
ATOM 1525 O O . LYS A 1 198 ? 23.157 88.523 52.712 1.00 16.79 198 LYS A O 1
ATOM 1531 N N . ALA A 1 199 ? 24.793 87.298 53.661 1.00 16.85 199 ALA A N 1
ATOM 1532 C CA . ALA A 1 199 ? 24.317 86.147 52.883 1.00 16.05 199 ALA A CA 1
ATOM 1533 C C . ALA A 1 199 ? 22.866 85.742 53.199 1.00 18.00 199 ALA A C 1
ATOM 1534 O O . ALA A 1 199 ? 22.149 85.410 52.221 1.00 20.62 199 ALA A O 1
ATOM 1536 N N . PHE A 1 200 ? 22.393 85.849 54.409 1.00 15.38 200 PHE A N 1
ATOM 1537 C CA . PHE A 1 200 ? 20.999 85.407 54.661 1.00 17.09 200 PHE A CA 1
ATOM 1538 C C . PHE A 1 200 ? 19.998 86.500 54.296 1.00 17.94 200 PHE A C 1
ATOM 1539 O O . PHE A 1 200 ? 18.879 86.105 53.963 1.00 17.47 200 PHE A O 1
ATOM 1547 N N . SER A 1 201 ? 20.418 87.766 54.343 1.00 16.54 201 SER A N 1
ATOM 1548 C CA . SER A 1 201 ? 19.442 88.843 54.132 1.00 14.08 201 SER A CA 1
ATOM 1549 C C . SER A 1 201 ? 19.428 89.433 52.733 1.00 17.63 201 SER A C 1
ATOM 1550 O O . SER A 1 201 ? 18.399 90.022 52.401 1.00 15.95 201 SER A O 1
ATOM 1553 N N . GLU A 1 202 ? 20.453 89.304 51.921 1.00 16.06 202 GLU A N 1
ATOM 1554 C CA . GLU A 1 202 ? 20.563 89.987 50.648 1.00 18.41 202 GLU A CA 1
ATOM 1555 C C . GLU A 1 202 ? 20.493 89.009 49.475 1.00 18.34 202 GLU A C 1
ATOM 1556 O O . GLU A 1 202 ? 20.231 89.440 48.356 1.00 17.61 202 GLU A O 1
ATOM 1562 N N . THR A 1 203 ? 20.730 87.701 49.768 1.00 16.72 203 THR A N 1
ATOM 1563 C CA . THR A 1 203 ? 20.687 86.721 48.685 1.00 17.45 203 THR A CA 1
ATOM 1564 C C . THR A 1 203 ? 19.223 86.583 48.231 1.00 16.58 203 THR A C 1
ATOM 1565 O O . THR A 1 203 ? 18.330 86.392 49.069 1.00 18.10 203 THR A O 1
ATOM 1569 N N . ASP A 1 204 ? 19.011 86.690 46.917 1.00 18.08 204 ASP A N 1
ATOM 1570 C CA . ASP A 1 204 ? 17.613 86.535 46.442 1.00 17.12 204 ASP A CA 1
ATOM 1571 C C . ASP A 1 204 ? 17.468 85.114 45.891 1.00 15.43 204 ASP A C 1
ATOM 1572 O O . ASP A 1 204 ? 18.118 84.726 44.937 1.00 16.08 204 ASP A O 1
ATOM 1577 N N . PHE A 1 205 ? 16.708 84.274 46.577 1.00 15.76 205 PHE A N 1
ATOM 1578 C CA . PHE A 1 205 ? 16.545 82.869 46.185 1.00 16.44 205 PHE A CA 1
ATOM 1579 C C . PHE A 1 205 ? 15.350 82.670 45.250 1.00 16.26 205 PHE A C 1
ATOM 1580 O O . PHE A 1 205 ? 14.862 81.559 45.035 1.00 15.68 205 PHE A O 1
ATOM 1588 N N . THR A 1 206 ? 14.834 83.769 44.685 1.00 16.52 206 THR A N 1
ATOM 1589 C CA . THR A 1 206 ? 13.599 83.666 43.877 1.00 17.13 206 THR A CA 1
ATOM 1590 C C . THR A 1 206 ? 13.780 82.662 42.769 1.00 17.06 206 THR A C 1
ATOM 1591 O O . THR A 1 206 ? 12.951 81.731 42.581 1.00 19.16 206 THR A O 1
ATOM 1595 N N . GLU A 1 207 ? 14.883 82.756 42.046 1.00 18.40 207 GLU A N 1
ATOM 1596 C CA . GLU A 1 207 ? 15.077 81.833 40.931 1.00 20.00 207 GLU A CA 1
ATOM 1597 C C . GLU A 1 207 ? 15.311 80.405 41.415 1.00 20.14 207 GLU A C 1
ATOM 1598 O O . GLU A 1 207 ? 14.976 79.439 40.708 1.00 20.76 207 GLU A O 1
ATOM 1604 N N . ASP A 1 208 ? 16.003 80.268 42.553 1.00 18.54 208 ASP A N 1
ATOM 1605 C CA . ASP A 1 208 ? 16.184 78.926 43.106 1.00 17.23 208 ASP A CA 1
ATOM 1606 C C . ASP A 1 208 ? 14.829 78.280 43.398 1.00 18.03 208 ASP A C 1
ATOM 1607 O O . ASP A 1 208 ? 14.654 77.106 43.097 1.00 18.13 208 ASP A O 1
ATOM 1612 N N . LEU A 1 209 ? 13.920 79.039 44.019 1.00 16.88 209 LEU A N 1
ATOM 1613 C CA . LEU A 1 209 ? 12.629 78.443 44.379 1.00 17.04 209 LEU A CA 1
ATOM 1614 C C . LEU A 1 209 ? 11.835 78.031 43.143 1.00 18.35 209 LEU A C 1
ATOM 1615 O O . LEU A 1 209 ? 11.103 77.061 43.236 1.00 18.65 209 LEU A O 1
ATOM 1620 N N . LYS A 1 210 ? 11.972 78.766 42.042 1.00 18.65 210 LYS A N 1
ATOM 1621 C CA . LYS A 1 210 ? 11.229 78.338 40.828 1.00 21.83 210 LYS A CA 1
ATOM 1622 C C . LYS A 1 210 ? 11.842 77.072 40.236 1.00 22.17 210 LYS A C 1
ATOM 1623 O O . LYS A 1 210 ? 11.200 76.394 39.414 1.00 23.52 210 LYS A O 1
ATOM 1629 N N . LYS A 1 211 ? 13.046 76.664 40.612 1.00 20.28 211 LYS A N 1
ATOM 1630 C CA . LYS A 1 211 ? 13.625 75.426 40.090 1.00 20.48 211 LYS A CA 1
ATOM 1631 C C . LYS A 1 211 ? 13.313 74.221 40.985 1.00 21.61 211 LYS A C 1
ATOM 1632 O O . LYS A 1 211 ? 13.684 73.091 40.641 1.00 24.43 211 LYS A O 1
ATOM 1638 N N . ILE A 1 212 ? 12.658 74.435 42.124 1.00 18.05 212 ILE A N 1
ATOM 1639 C CA . ILE A 1 212 ? 12.328 73.326 43.023 1.00 17.70 212 ILE A CA 1
ATOM 1640 C C . ILE A 1 212 ? 11.179 72.526 42.400 1.00 19.76 212 ILE A C 1
ATOM 1641 O O . ILE A 1 212 ? 10.089 73.049 42.220 1.00 25.02 212 ILE A O 1
ATOM 1646 N N . ASP A 1 213 ? 11.458 71.303 42.011 1.00 17.58 213 ASP A N 1
ATOM 1647 C CA . ASP A 1 213 ? 10.435 70.475 41.351 1.00 16.36 213 ASP A CA 1
ATOM 1648 C C . ASP A 1 213 ? 10.120 69.228 42.163 1.00 18.65 213 ASP A C 1
ATOM 1649 O O . ASP A 1 213 ? 9.798 68.188 41.568 1.00 18.03 213 ASP A O 1
ATOM 1654 N N . VAL A 1 214 ? 10.223 69.338 43.498 1.00 16.16 214 VAL A N 1
ATOM 1655 C CA . VAL A 1 214 ? 9.850 68.246 44.396 1.00 15.10 214 VAL A CA 1
ATOM 1656 C C . VAL A 1 214 ? 8.924 68.727 45.497 1.00 13.24 214 VAL A C 1
ATOM 1657 O O . VAL A 1 214 ? 8.780 69.929 45.690 1.00 16.46 214 VAL A O 1
ATOM 1661 N N . PRO A 1 215 ? 8.144 67.858 46.129 1.00 14.43 215 PRO A N 1
ATOM 1662 C CA . PRO A 1 215 ? 7.228 68.232 47.153 1.00 14.14 215 PRO A CA 1
ATOM 1663 C C . PRO A 1 215 ? 8.033 69.052 48.177 1.00 16.93 215 PRO A C 1
ATOM 1664 O O . PRO A 1 215 ? 9.115 68.607 48.516 1.00 14.68 215 PRO A O 1
ATOM 1668 N N . THR A 1 216 ? 7.409 70.150 48.595 1.00 15.64 216 THR A N 1
ATOM 1669 C CA . THR A 1 216 ? 8.075 71.069 49.503 1.00 16.12 216 THR A CA 1
ATOM 1670 C C . THR A 1 216 ? 7.114 71.503 50.585 1.00 15.11 216 THR A C 1
ATOM 1671 O O . THR A 1 216 ? 6.006 71.942 50.296 1.00 16.90 216 THR A O 1
ATOM 1675 N N . LEU A 1 217 ? 7.589 71.387 51.825 1.00 13.78 217 LEU A N 1
ATOM 1676 C CA . LEU A 1 217 ? 6.811 71.882 52.986 1.00 15.16 217 LEU A CA 1
ATOM 1677 C C . LEU A 1 217 ? 7.390 73.254 53.369 1.00 15.75 217 LEU A C 1
ATOM 1678 O O . LEU A 1 217 ? 8.628 73.445 53.399 1.00 15.99 217 LEU A O 1
ATOM 1683 N N . VAL A 1 218 ? 6.505 74.234 53.662 1.00 13.22 218 VAL A N 1
ATOM 1684 C CA . VAL A 1 218 ? 6.961 75.534 54.136 1.00 14.25 218 VAL A CA 1
ATOM 1685 C C . VAL A 1 218 ? 6.273 75.688 55.473 1.00 14.43 218 VAL A C 1
ATOM 1686 O O . VAL A 1 218 ? 5.093 75.392 55.612 1.00 14.49 218 VAL A O 1
ATOM 1690 N N . VAL A 1 219 ? 7.035 75.992 56.572 1.00 14.30 219 VAL A N 1
ATOM 1691 C CA . VAL A 1 219 ? 6.413 76.138 57.865 1.00 14.48 219 VAL A CA 1
ATOM 1692 C C . VAL A 1 219 ? 6.839 77.553 58.359 1.00 12.60 219 VAL A C 1
ATOM 1693 O O . VAL A 1 219 ? 8.035 77.813 58.218 1.00 13.84 219 VAL A O 1
ATOM 1697 N N . HIS A 1 220 ? 5.905 78.340 58.897 1.00 13.32 220 HIS A N 1
ATOM 1698 C CA . HIS A 1 220 ? 6.343 79.664 59.332 1.00 12.93 220 HIS A CA 1
ATOM 1699 C C . HIS A 1 220 ? 5.401 80.146 60.406 1.00 12.18 220 HIS A C 1
ATOM 1700 O O . HIS A 1 220 ? 4.207 79.922 60.348 1.00 14.87 220 HIS A O 1
ATOM 1707 N N . GLY A 1 221 ? 5.966 80.842 61.411 1.00 11.95 221 GLY A N 1
ATOM 1708 C CA . GLY A 1 221 ? 5.057 81.423 62.437 1.00 12.17 221 GLY A CA 1
ATOM 1709 C C . GLY A 1 221 ? 4.622 82.818 61.888 1.00 14.34 221 GLY A C 1
ATOM 1710 O O . GLY A 1 221 ? 5.527 83.562 61.437 1.00 14.25 221 GLY A O 1
ATOM 1711 N N . ASP A 1 222 ? 3.378 83.160 62.166 1.00 13.23 222 ASP A N 1
ATOM 1712 C CA . ASP A 1 222 ? 2.964 84.507 61.724 1.00 17.13 222 ASP A CA 1
ATOM 1713 C C . ASP A 1 222 ? 3.277 85.587 62.763 1.00 18.63 222 ASP A C 1
ATOM 1714 O O . ASP A 1 222 ? 2.763 86.691 62.610 1.00 16.36 222 ASP A O 1
ATOM 1719 N N . ALA A 1 223 ? 4.027 85.268 63.796 1.00 16.89 223 ALA A N 1
ATOM 1720 C CA . ALA A 1 223 ? 4.515 86.310 64.721 1.00 17.63 223 ALA A CA 1
ATOM 1721 C C . ALA A 1 223 ? 6.039 86.287 64.666 1.00 16.71 223 ALA A C 1
ATOM 1722 O O . ALA A 1 223 ? 6.742 86.681 65.629 1.00 17.64 223 ALA A O 1
ATOM 1724 N N . ASP A 1 224 ? 6.582 85.795 63.565 1.00 14.60 224 ASP A N 1
ATOM 1725 C CA . ASP A 1 224 ? 8.049 85.704 63.456 1.00 14.77 224 ASP A CA 1
ATOM 1726 C C . ASP A 1 224 ? 8.581 87.123 63.310 1.00 16.83 224 ASP A C 1
ATOM 1727 O O . ASP A 1 224 ? 8.329 87.802 62.308 1.00 16.72 224 ASP A O 1
ATOM 1732 N N . GLN A 1 225 ? 9.393 87.525 64.302 1.00 15.50 225 GLN A N 1
ATOM 1733 C CA . GLN A 1 225 ? 9.886 88.911 64.297 1.00 16.75 225 GLN A CA 1
ATOM 1734 C C . GLN A 1 225 ? 11.222 89.021 63.613 1.00 17.88 225 GLN A C 1
ATOM 1735 O O . GLN A 1 225 ? 11.766 90.117 63.432 1.00 18.40 225 GLN A O 1
ATOM 1741 N N . VAL A 1 226 ? 11.875 87.890 63.340 1.00 15.36 226 VAL A N 1
ATOM 1742 C CA . VAL A 1 226 ? 13.210 87.846 62.779 1.00 15.78 226 VAL A CA 1
ATOM 1743 C C . VAL A 1 226 ? 13.166 87.717 61.255 1.00 16.34 226 VAL A C 1
ATOM 1744 O O . VAL A 1 226 ? 13.936 88.381 60.545 1.00 15.02 226 VAL A O 1
ATOM 1748 N N . VAL A 1 227 ? 12.248 86.818 60.815 1.00 14.39 227 VAL A N 1
ATOM 1749 C CA . VAL A 1 227 ? 12.088 86.658 59.342 1.00 15.26 227 VAL A CA 1
ATOM 1750 C C . VAL A 1 227 ? 10.601 86.894 59.092 1.00 14.83 227 VAL A C 1
ATOM 1751 O O . VAL A 1 227 ? 9.805 85.962 59.252 1.00 14.19 227 VAL A O 1
ATOM 1755 N N . PRO A 1 228 ? 10.155 88.097 58.834 1.00 14.94 228 PRO A N 1
ATOM 1756 C CA . PRO A 1 228 ? 8.732 88.429 58.663 1.00 14.72 228 PRO A CA 1
ATOM 1757 C C . PRO A 1 228 ? 8.094 87.467 57.633 1.00 14.47 228 PRO A C 1
ATOM 1758 O O . PRO A 1 228 ? 8.652 87.302 56.553 1.00 15.14 228 PRO A O 1
ATOM 1762 N N . ILE A 1 229 ? 6.981 86.868 58.003 1.00 14.78 229 ILE A N 1
ATOM 1763 C CA . ILE A 1 229 ? 6.278 85.841 57.230 1.00 14.90 229 ILE A CA 1
ATOM 1764 C C . ILE A 1 229 ? 5.784 86.260 55.861 1.00 15.20 229 ILE A C 1
ATOM 1765 O O . ILE A 1 229 ? 5.974 85.487 54.884 1.00 14.57 229 ILE A O 1
ATOM 1770 N N . GLU A 1 230 ? 5.331 87.524 55.676 1.00 16.30 230 GLU A N 1
ATOM 1771 C CA . GLU A 1 230 ? 4.784 87.804 54.313 1.00 17.49 230 GLU A CA 1
ATOM 1772 C C . GLU A 1 230 ? 5.841 87.755 53.241 1.00 18.42 230 GLU A C 1
ATOM 1773 O O . GLU A 1 230 ? 5.675 87.300 52.093 1.00 18.13 230 GLU A O 1
ATOM 1779 N N . ALA A 1 231 ? 7.039 88.320 53.489 1.00 14.27 231 ALA A N 1
ATOM 1780 C CA . ALA A 1 231 ? 8.100 88.350 52.501 1.00 15.03 231 ALA A CA 1
ATOM 1781 C C . ALA A 1 231 ? 8.946 87.067 52.557 1.00 13.49 231 ALA A C 1
ATOM 1782 O O . ALA A 1 231 ? 9.931 86.995 51.848 1.00 15.08 231 ALA A O 1
ATOM 1784 N N . SER A 1 232 ? 8.538 86.057 53.357 1.00 13.99 232 SER A N 1
ATOM 1785 C CA . SER A 1 232 ? 9.334 84.820 53.418 1.00 13.45 232 SER A CA 1
ATOM 1786 C C . SER A 1 232 ? 8.396 83.609 53.210 1.00 14.57 232 SER A C 1
ATOM 1787 O O . SER A 1 232 ? 8.033 83.407 52.048 1.00 14.35 232 SER A O 1
ATOM 1790 N N . GLY A 1 233 ? 7.949 82.952 54.279 1.00 15.66 233 GLY A N 1
ATOM 1791 C CA . GLY A 1 233 ? 7.111 81.747 54.131 1.00 14.15 233 GLY A CA 1
ATOM 1792 C C . GLY A 1 233 ? 5.947 81.872 53.171 1.00 15.09 233 GLY A C 1
ATOM 1793 O O . GLY A 1 233 ? 5.702 80.966 52.364 1.00 14.16 233 GLY A O 1
ATOM 1794 N N . ILE A 1 234 ? 5.156 82.942 53.258 1.00 12.85 234 ILE A N 1
ATOM 1795 C CA . ILE A 1 234 ? 3.993 83.033 52.306 1.00 13.35 234 ILE A CA 1
ATOM 1796 C C . ILE A 1 234 ? 4.501 83.162 50.889 1.00 16.12 234 ILE A C 1
ATOM 1797 O O . ILE A 1 234 ? 4.011 82.533 49.941 1.00 15.37 234 ILE A O 1
ATOM 1802 N N . ALA A 1 235 ? 5.514 84.026 50.694 1.00 13.33 235 ALA A N 1
ATOM 1803 C CA . ALA A 1 235 ? 6.067 84.268 49.370 1.00 15.13 235 ALA A CA 1
ATOM 1804 C C . ALA A 1 235 ? 6.792 83.050 48.796 1.00 16.19 235 ALA A C 1
ATOM 1805 O O . ALA A 1 235 ? 6.641 82.735 47.603 1.00 13.10 235 ALA A O 1
ATOM 1807 N N . SER A 1 236 ? 7.462 82.245 49.625 1.00 14.36 236 SER A N 1
ATOM 1808 C CA . SER A 1 236 ? 8.083 81.022 49.178 1.00 16.01 236 SER A CA 1
ATOM 1809 C C . SER A 1 236 ? 7.005 80.043 48.714 1.00 14.40 236 SER A C 1
ATOM 1810 O O . SER A 1 236 ? 7.254 79.278 47.769 1.00 17.29 236 SER A O 1
ATOM 1813 N N . ALA A 1 237 ? 5.995 79.893 49.560 1.00 14.10 237 ALA A N 1
ATOM 1814 C CA . ALA A 1 237 ? 4.938 78.923 49.271 1.00 14.10 237 ALA A CA 1
ATOM 1815 C C . ALA A 1 237 ? 4.265 79.270 47.932 1.00 16.00 237 ALA A C 1
ATOM 1816 O O . ALA A 1 237 ? 3.985 78.401 47.095 1.00 15.19 237 ALA A O 1
ATOM 1818 N N . ALA A 1 238 ? 4.063 80.570 47.725 1.00 14.54 238 ALA A N 1
ATOM 1819 C CA . ALA A 1 238 ? 3.531 80.993 46.396 1.00 15.64 238 ALA A CA 1
ATOM 1820 C C . ALA A 1 238 ? 4.485 80.639 45.279 1.00 16.21 238 ALA A C 1
ATOM 1821 O O . ALA A 1 238 ? 4.035 80.104 44.234 1.00 16.38 238 ALA A O 1
ATOM 1823 N N . LEU A 1 239 ? 5.802 80.861 45.391 1.00 16.67 239 LEU A N 1
ATOM 1824 C CA . LEU A 1 239 ? 6.719 80.569 44.311 1.00 15.45 239 LEU A CA 1
ATOM 1825 C C . LEU A 1 239 ? 7.012 79.093 44.065 1.00 18.69 239 LEU A C 1
ATOM 1826 O O . LEU A 1 239 ? 7.266 78.732 42.902 1.00 17.51 239 LEU A O 1
ATOM 1831 N N . VAL A 1 240 ? 7.003 78.268 45.110 1.00 17.51 240 VAL A N 1
ATOM 1832 C CA . VAL A 1 240 ? 7.359 76.872 44.932 1.00 14.63 240 VAL A CA 1
ATOM 1833 C C . VAL A 1 240 ? 6.103 76.143 44.401 1.00 15.30 240 VAL A C 1
ATOM 1834 O O . VAL A 1 240 ? 5.147 76.026 45.145 1.00 15.05 240 VAL A O 1
ATOM 1838 N N . LYS A 1 241 ? 6.261 75.587 43.230 1.00 13.94 241 LYS A N 1
ATOM 1839 C CA . LYS A 1 241 ? 5.126 74.823 42.634 1.00 16.00 241 LYS A CA 1
ATOM 1840 C C . LYS A 1 241 ? 4.693 73.651 43.478 1.00 15.39 241 LYS A C 1
ATOM 1841 O O . LYS A 1 241 ? 5.522 72.813 43.926 1.00 17.44 241 LYS A O 1
ATOM 1847 N N . GLY A 1 242 ? 3.410 73.637 43.809 1.00 14.95 242 GLY A N 1
ATOM 1848 C CA . GLY A 1 242 ? 2.892 72.494 44.591 1.00 14.99 242 GLY A CA 1
ATOM 1849 C C . GLY A 1 242 ? 3.249 72.458 46.056 1.00 16.90 242 GLY A C 1
ATOM 1850 O O . GLY A 1 242 ? 2.870 71.480 46.726 1.00 16.18 242 GLY A O 1
ATOM 1851 N N . SER A 1 243 ? 3.911 73.512 46.553 1.00 16.20 243 SER A N 1
ATOM 1852 C CA . SER A 1 243 ? 4.276 73.519 47.967 1.00 17.02 243 SER A CA 1
ATOM 1853 C C . SER A 1 243 ? 3.102 73.556 48.915 1.00 18.04 243 SER A C 1
ATOM 1854 O O . SER A 1 243 ? 1.972 73.954 48.615 1.00 15.77 243 SER A O 1
ATOM 1857 N N . THR A 1 244 ? 3.316 72.998 50.129 1.00 14.47 244 THR A N 1
ATOM 1858 C CA . THR A 1 244 ? 2.366 73.049 51.223 1.00 16.66 244 THR A CA 1
ATOM 1859 C C . THR A 1 244 ? 2.826 74.015 52.312 1.00 15.49 244 THR A C 1
ATOM 1860 O O . THR A 1 244 ? 3.990 73.855 52.705 1.00 16.11 244 THR A O 1
ATOM 1864 N N . LEU A 1 245 ? 1.992 74.936 52.761 1.00 13.99 245 LEU A N 1
ATOM 1865 C CA . LEU A 1 245 ? 2.439 75.880 53.811 1.00 13.84 245 LEU A CA 1
ATOM 1866 C C . LEU A 1 245 ? 1.584 75.650 55.048 1.00 14.89 245 LEU A C 1
ATOM 1867 O O . LEU A 1 245 ? 0.372 75.475 55.007 1.00 14.55 245 LEU A O 1
ATOM 1872 N N . LYS A 1 246 ? 2.222 75.585 56.219 1.00 15.22 246 LYS A N 1
ATOM 1873 C CA . LYS A 1 246 ? 1.533 75.528 57.497 1.00 15.20 246 LYS A CA 1
ATOM 1874 C C . LYS A 1 246 ? 1.925 76.798 58.237 1.00 17.75 246 LYS A C 1
ATOM 1875 O O . LYS A 1 246 ? 3.139 77.057 58.418 1.00 14.58 246 LYS A O 1
ATOM 1881 N N . ILE A 1 247 ? 0.923 77.587 58.572 1.00 14.78 247 ILE A N 1
ATOM 1882 C CA . ILE A 1 247 ? 1.211 78.843 59.309 1.00 15.72 247 ILE A CA 1
ATOM 1883 C C . ILE A 1 247 ? 0.925 78.599 60.775 1.00 16.63 247 ILE A C 1
ATOM 1884 O O . ILE A 1 247 ? -0.219 78.291 61.099 1.00 16.82 247 ILE A O 1
ATOM 1889 N N . TYR A 1 248 ? 1.919 78.696 61.674 1.00 13.78 248 TYR A N 1
ATOM 1890 C CA . TYR A 1 248 ? 1.688 78.492 63.098 1.00 14.78 248 TYR A CA 1
ATOM 1891 C C . TYR A 1 248 ? 1.196 79.799 63.700 1.00 14.85 248 TYR A C 1
ATOM 1892 O O . TYR A 1 248 ? 1.994 80.764 63.767 1.00 14.23 248 TYR A O 1
ATOM 1901 N N . SER A 1 249 ? -0.039 79.839 64.148 1.00 14.13 249 SER A N 1
ATOM 1902 C CA . SER A 1 249 ? -0.605 81.112 64.640 1.00 15.70 249 SER A CA 1
ATOM 1903 C C . SER A 1 249 ? 0.087 81.618 65.919 1.00 15.60 249 SER A C 1
ATOM 1904 O O . SER A 1 249 ? 0.240 80.867 66.887 1.00 14.18 249 SER A O 1
ATOM 1907 N N . GLY A 1 250 ? 0.502 82.878 65.842 1.00 16.43 250 GLY A N 1
ATOM 1908 C CA . GLY A 1 250 ? 1.190 83.497 66.994 1.00 14.83 250 GLY A CA 1
ATOM 1909 C C . GLY A 1 250 ? 2.588 82.937 67.246 1.00 17.20 250 GLY A C 1
ATOM 1910 O O . GLY A 1 250 ? 3.235 83.414 68.226 1.00 18.13 250 GLY A O 1
ATOM 1911 N N . ALA A 1 251 ? 3.132 82.066 66.435 1.00 14.89 251 ALA A N 1
ATOM 1912 C CA . ALA A 1 251 ? 4.421 81.442 66.715 1.00 12.87 251 ALA A CA 1
ATOM 1913 C C . ALA A 1 251 ? 5.589 82.367 66.345 1.00 13.49 251 ALA A C 1
ATOM 1914 O O . ALA A 1 251 ? 5.524 83.152 65.374 1.00 13.85 251 ALA A O 1
ATOM 1916 N N . PRO A 1 252 ? 6.666 82.263 67.088 1.00 14.64 252 PRO A N 1
ATOM 1917 C CA . PRO A 1 252 ? 7.856 83.088 66.868 1.00 13.89 252 PRO A CA 1
ATOM 1918 C C . PRO A 1 252 ? 8.789 82.381 65.918 1.00 15.08 252 PRO A C 1
ATOM 1919 O O . PRO A 1 252 ? 8.463 81.302 65.352 1.00 13.44 252 PRO A O 1
ATOM 1923 N N . HIS A 1 253 ? 9.945 82.992 65.658 1.00 11.35 253 HIS A N 1
ATOM 1924 C CA . HIS A 1 253 ? 10.901 82.408 64.764 1.00 13.53 253 HIS A CA 1
ATOM 1925 C C . HIS A 1 253 ? 11.422 81.021 65.219 1.00 13.70 253 HIS A C 1
ATOM 1926 O O . HIS A 1 253 ? 11.488 80.118 64.382 1.00 15.51 253 HIS A O 1
ATOM 1933 N N . GLY A 1 254 ? 11.760 80.898 66.505 1.00 13.77 254 GLY A N 1
ATOM 1934 C CA . GLY A 1 254 ? 12.429 79.629 66.936 1.00 11.87 254 GLY A CA 1
ATOM 1935 C C . GLY A 1 254 ? 11.404 78.557 67.259 1.00 16.49 254 GLY A C 1
ATOM 1936 O O . GLY A 1 254 ? 11.408 77.974 68.336 1.00 17.04 254 GLY A O 1
ATOM 1937 N N . LEU A 1 255 ? 10.525 78.235 66.268 1.00 16.84 255 LEU A N 1
ATOM 1938 C CA . LEU A 1 255 ? 9.441 77.297 66.565 1.00 17.75 255 LEU A CA 1
ATOM 1939 C C . LEU A 1 255 ? 9.902 75.841 66.610 1.00 16.12 255 LEU A C 1
ATOM 1940 O O . LEU A 1 255 ? 9.145 74.939 66.991 1.00 14.87 255 LEU A O 1
ATOM 1945 N N . THR A 1 256 ? 11.130 75.585 66.259 1.00 15.93 256 THR A N 1
ATOM 1946 C CA . THR A 1 256 ? 11.725 74.256 66.378 1.00 16.58 256 THR A CA 1
ATOM 1947 C C . THR A 1 256 ? 11.738 73.903 67.880 1.00 18.63 256 THR A C 1
ATOM 1948 O O . THR A 1 256 ? 11.843 72.739 68.269 1.00 17.48 256 THR A O 1
ATOM 1952 N N . ASP A 1 257 ? 11.718 74.986 68.689 1.00 15.63 257 ASP A N 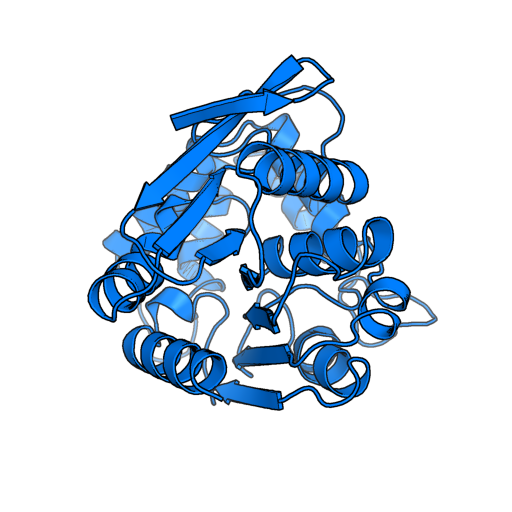1
ATOM 1953 C CA . ASP A 1 257 ? 11.806 74.774 70.135 1.00 16.55 257 ASP A CA 1
ATOM 1954 C C . ASP A 1 257 ? 10.518 75.126 70.838 1.00 16.20 257 ASP A C 1
ATOM 1955 O O . ASP A 1 257 ? 10.097 74.407 71.732 1.00 17.48 257 ASP A O 1
ATOM 1960 N N . THR A 1 258 ? 9.834 76.208 70.381 1.00 13.40 258 THR A N 1
ATOM 1961 C CA . THR A 1 258 ? 8.577 76.625 71.042 1.00 14.76 258 THR A CA 1
ATOM 1962 C C . THR A 1 258 ? 7.382 75.789 70.577 1.00 15.11 258 THR A C 1
ATOM 1963 O O . THR A 1 258 ? 6.404 75.676 71.322 1.00 16.60 258 THR A O 1
ATOM 1967 N N . HIS A 1 259 ? 7.442 75.222 69.395 1.00 13.44 259 HIS A N 1
ATOM 1968 C CA . HIS A 1 259 ? 6.338 74.383 68.869 1.00 14.67 259 HIS A CA 1
ATOM 1969 C C . HIS A 1 259 ? 6.947 73.076 68.408 1.00 15.45 259 HIS A C 1
ATOM 1970 O O . HIS A 1 259 ? 6.666 72.467 67.379 1.00 14.33 259 HIS A O 1
ATOM 1977 N N . LYS A 1 260 ? 7.838 72.530 69.285 1.00 13.52 260 LYS A N 1
ATOM 1978 C CA . LYS A 1 260 ? 8.614 71.362 68.957 1.00 15.17 260 LYS A CA 1
ATOM 1979 C C . LYS A 1 260 ? 7.789 70.132 68.541 1.00 13.72 260 LYS A C 1
ATOM 1980 O O . LYS A 1 260 ? 8.146 69.477 67.558 1.00 12.39 260 LYS A O 1
ATOM 1986 N N . ASP A 1 261 ? 6.871 69.696 69.398 1.00 13.35 261 ASP A N 1
ATOM 1987 C CA . ASP A 1 261 ? 6.170 68.452 69.070 1.00 16.42 261 ASP A CA 1
ATOM 1988 C C . ASP A 1 261 ? 5.270 68.670 67.828 1.00 14.69 261 ASP A C 1
ATOM 1989 O O . ASP A 1 261 ? 5.054 67.731 67.069 1.00 16.29 261 ASP A O 1
ATOM 1994 N N . GLN A 1 262 ? 4.772 69.872 67.666 1.00 14.74 262 GLN A N 1
ATOM 1995 C CA . GLN A 1 262 ? 3.893 70.184 66.492 1.00 14.14 262 GLN A CA 1
ATOM 1996 C C . GLN A 1 262 ? 4.723 70.075 65.223 1.00 14.47 262 GLN A C 1
ATOM 1997 O O . GLN A 1 262 ? 4.309 69.459 64.210 1.00 12.75 262 GLN A O 1
ATOM 2003 N N . LEU A 1 263 ? 5.897 70.717 65.243 1.00 13.35 263 LEU A N 1
ATOM 2004 C CA . LEU A 1 263 ? 6.805 70.636 64.106 1.00 13.31 263 LEU A CA 1
ATOM 2005 C C . LEU A 1 263 ? 7.242 69.187 63.840 1.00 14.88 263 LEU A C 1
ATOM 2006 O O . LEU A 1 263 ? 7.256 68.764 62.683 1.00 12.56 263 LEU A O 1
ATOM 2011 N N . ASN A 1 264 ? 7.620 68.454 64.917 1.00 14.83 264 ASN A N 1
ATOM 2012 C CA . ASN A 1 264 ? 8.023 67.077 64.709 1.00 14.05 264 ASN A CA 1
ATOM 2013 C C . ASN A 1 264 ? 6.947 66.302 63.909 1.00 15.87 264 ASN A C 1
ATOM 2014 O O . ASN A 1 264 ? 7.245 65.571 62.980 1.00 13.41 264 ASN A O 1
ATOM 2019 N N . ALA A 1 265 ? 5.726 66.375 64.368 1.00 13.67 265 ALA A N 1
ATOM 2020 C CA . ALA A 1 265 ? 4.584 65.674 63.728 1.00 14.75 265 ALA A CA 1
ATOM 2021 C C . ALA A 1 265 ? 4.389 66.194 62.290 1.00 13.94 265 ALA A C 1
ATOM 2022 O O . ALA A 1 265 ? 4.201 65.324 61.433 1.00 14.72 265 ALA A O 1
ATOM 2024 N N . ASP A 1 266 ? 4.442 67.497 62.052 1.00 13.96 266 ASP A N 1
ATOM 2025 C CA . ASP A 1 266 ? 4.336 67.988 60.661 1.00 14.32 266 ASP A CA 1
ATOM 2026 C C . ASP A 1 266 ? 5.452 67.490 59.762 1.00 14.68 266 ASP A C 1
ATOM 2027 O O . ASP A 1 266 ? 5.219 67.151 58.579 1.00 14.72 266 ASP A O 1
ATOM 2032 N N . LEU A 1 267 ? 6.709 67.423 60.254 1.00 13.67 267 LEU A N 1
ATOM 2033 C CA . LEU A 1 267 ? 7.772 66.907 59.405 1.00 14.65 267 LEU A CA 1
ATOM 2034 C C . LEU A 1 267 ? 7.545 65.419 59.074 1.00 14.66 267 LEU A C 1
ATOM 2035 O O . LEU A 1 267 ? 7.755 65.029 57.935 1.00 15.85 267 LEU A O 1
ATOM 2040 N N . LEU A 1 268 ? 7.141 64.666 60.103 1.00 14.40 268 LEU A N 1
ATOM 2041 C CA . LEU A 1 268 ? 6.922 63.231 59.802 1.00 14.85 268 LEU A CA 1
ATOM 2042 C C . LEU A 1 268 ? 5.779 63.025 58.803 1.00 15.45 268 LEU A C 1
ATOM 2043 O O . LEU A 1 268 ? 5.876 62.240 57.886 1.00 14.66 268 LEU A O 1
ATOM 2048 N N . ALA A 1 269 ? 4.677 63.745 59.016 1.00 14.50 269 ALA A N 1
ATOM 2049 C CA . ALA A 1 269 ? 3.553 63.554 58.038 1.00 16.30 269 ALA A CA 1
ATOM 2050 C C . ALA A 1 269 ? 3.936 63.932 56.633 1.00 16.24 269 ALA A C 1
ATOM 2051 O O . ALA A 1 269 ? 3.522 63.281 55.623 1.00 15.00 269 ALA A O 1
ATOM 2053 N N . PHE A 1 270 ? 4.765 64.981 56.512 1.00 15.37 270 PHE A N 1
ATOM 2054 C CA . PHE A 1 270 ? 5.206 65.455 55.216 1.00 16.47 270 PHE A CA 1
ATOM 2055 C C . PHE A 1 270 ? 6.067 64.398 54.534 1.00 16.05 270 PHE A C 1
ATOM 2056 O O . PHE A 1 270 ? 5.911 64.012 53.385 1.00 16.58 270 PHE A O 1
ATOM 2064 N N . ILE A 1 271 ? 6.999 63.815 55.300 1.00 16.05 271 ILE A N 1
ATOM 2065 C CA . ILE A 1 271 ? 7.850 62.771 54.770 1.00 15.50 271 ILE A CA 1
ATOM 2066 C C . ILE A 1 271 ? 7.024 61.562 54.327 1.00 18.37 271 ILE A C 1
ATOM 2067 O O . ILE A 1 271 ? 7.418 61.016 53.295 1.00 19.09 271 ILE A O 1
ATOM 2072 N N . LYS A 1 272 ? 6.042 61.198 55.133 1.00 18.92 272 LYS A N 1
ATOM 2073 C CA . LYS A 1 272 ? 5.236 60.002 54.763 1.00 22.88 272 LYS A CA 1
ATOM 2074 C C . LYS A 1 272 ? 4.316 60.247 53.579 1.00 26.77 272 LYS A C 1
ATOM 2075 O O . LYS A 1 272 ? 3.839 59.286 52.966 1.00 26.40 272 LYS A O 1
ATOM 2081 N N . GLY A 1 273 ? 4.115 61.480 53.161 1.00 26.31 273 GLY A N 1
ATOM 2082 C CA . GLY A 1 273 ? 3.295 61.895 52.065 1.00 29.36 273 GLY A CA 1
ATOM 2083 C C . GLY A 1 273 ? 3.807 61.483 50.693 1.00 31.91 273 GLY A C 1
ATOM 2084 O O . GLY A 1 273 ? 4.992 61.082 50.509 1.00 29.68 273 GLY A O 1
#

B-factor: mean 20.54, std 8.47, range [6.87, 72.05]

CATH classification: 3.40.50.1820

Secondary structure (DSSP, 8-state):
-EEE-TTSPEEEEEEES-SSEEEEE--TT--GGGGHHHHHHHHHTT-EEEEEPPTTSTTS---SS--SHHHHHHHHHHHHHHTT--SEEEEEETHHHHHHHHHHHHH-STTEEEEEEES---S--B--SS-TTSB-HHHHHHHHHHHHHHHHHHHHHHHHTTSSSTTSTT----HHHHHHHHHHHHHS-HHHHHHHHHHHHH---HHHHHT--S-EEEEEETT-SSS-SIIIIIHHHHHSTT-EEEEETT--S-HHHHTHHHHHHHHHHHHH-

Nearest PDB structures (foldseek):
  1a8s-assembly1_A  TM=1.004E+00  e=7.808E-62  Pseudomonas fluorescens
  4dgq-assembly1_C  TM=9.903E-01  e=7.847E-43  Burkholderia cenocepacia J2315
  1zoi-assembly1_B  TM=9.871E-01  e=1.282E-42  Pseudomonas putida
  1a88-assembly1_C  TM=9.868E-01  e=9.714E-42  Streptomyces lividans
  3fob-assembly1_B  TM=9.539E-01  e=3.717E-35  Bacillus anthracis str. Ames

Radius of gyration: 16.91 Å; Cα contacts (8 Å, |Δi|>4): 603; chains: 1; bounding box: 41×45×40 Å